Protein AF-D8F2Q0-F1 (afdb_monomer)

Mean predicted aligned error: 18.79 Å

Structure (mmCIF, N/CA/C/O backbone):
data_AF-D8F2Q0-F1
#
_entry.id   AF-D8F2Q0-F1
#
loop_
_atom_site.group_PDB
_atom_site.id
_atom_site.type_symbol
_atom_site.label_atom_id
_atom_site.label_alt_id
_atom_site.label_comp_id
_atom_site.label_asym_id
_atom_site.label_entity_id
_atom_site.label_seq_id
_atom_site.pdbx_PDB_ins_code
_atom_site.Cartn_x
_atom_site.Cartn_y
_atom_site.Cartn_z
_atom_site.occupancy
_atom_site.B_iso_or_equiv
_atom_site.auth_seq_id
_atom_site.auth_comp_id
_atom_site.auth_asym_id
_atom_site.auth_atom_id
_atom_site.pdbx_PDB_model_num
ATOM 1 N N . MET A 1 1 ? -29.901 -34.646 -7.382 1.00 37.41 1 MET A N 1
ATOM 2 C CA . MET A 1 1 ? -29.036 -35.587 -8.126 1.00 37.41 1 MET A CA 1
ATOM 3 C C . MET A 1 1 ? -28.311 -34.811 -9.215 1.00 37.41 1 MET A C 1
ATOM 5 O O . MET A 1 1 ? -28.954 -34.381 -10.158 1.00 37.41 1 MET A O 1
ATOM 9 N N . GLY A 1 2 ? -27.009 -34.573 -9.061 1.00 30.33 2 GLY A N 1
ATOM 10 C CA . GLY A 1 2 ? -26.175 -33.917 -10.073 1.00 30.33 2 GLY A CA 1
ATOM 11 C C . GLY A 1 2 ? -24.774 -34.511 -10.007 1.00 30.33 2 GLY A C 1
ATOM 12 O O . GLY A 1 2 ? -24.119 -34.416 -8.973 1.00 30.33 2 GLY A O 1
ATOM 13 N N . ARG A 1 3 ? -24.359 -35.217 -11.062 1.00 27.70 3 ARG A N 1
ATOM 14 C CA . ARG A 1 3 ? -23.046 -35.866 -11.162 1.00 27.70 3 ARG A CA 1
ATOM 15 C C . ARG A 1 3 ? -21.995 -34.826 -11.560 1.00 27.70 3 ARG A C 1
ATOM 17 O O . ARG A 1 3 ? -22.177 -34.118 -12.545 1.00 27.70 3 ARG A O 1
ATOM 24 N N . ILE A 1 4 ? -20.906 -34.755 -10.798 1.00 27.22 4 ILE A N 1
ATOM 25 C CA . ILE A 1 4 ? -19.742 -33.905 -11.076 1.00 27.22 4 ILE A CA 1
ATOM 26 C C . ILE A 1 4 ? -18.780 -34.682 -11.981 1.00 27.22 4 ILE A C 1
ATOM 28 O O . ILE A 1 4 ? -18.386 -35.802 -11.660 1.00 27.22 4 ILE A O 1
ATOM 32 N N . PHE A 1 5 ? -18.407 -34.080 -13.111 1.00 27.03 5 PHE A N 1
ATOM 33 C CA . PHE A 1 5 ? -17.354 -34.565 -14.001 1.00 27.03 5 PHE A CA 1
ATOM 34 C C . PHE A 1 5 ? -15.981 -34.156 -13.457 1.00 27.03 5 PHE A C 1
ATOM 36 O O . PHE A 1 5 ? -15.671 -32.969 -13.367 1.00 27.03 5 PHE A O 1
ATOM 43 N N . ILE A 1 6 ? -15.136 -35.137 -13.147 1.00 28.39 6 ILE A N 1
ATOM 44 C CA . ILE A 1 6 ? -13.702 -34.928 -12.925 1.00 28.39 6 ILE A CA 1
ATOM 45 C C . ILE A 1 6 ? -13.038 -34.935 -14.306 1.00 28.39 6 ILE A C 1
ATOM 47 O O . ILE A 1 6 ? -13.032 -35.960 -14.987 1.00 28.39 6 ILE A O 1
ATOM 51 N N . ARG A 1 7 ? -12.489 -33.797 -14.751 1.00 27.73 7 ARG A N 1
ATOM 52 C CA . ARG A 1 7 ? -11.609 -33.767 -15.928 1.00 27.73 7 ARG A CA 1
ATOM 53 C C . ARG A 1 7 ? -10.267 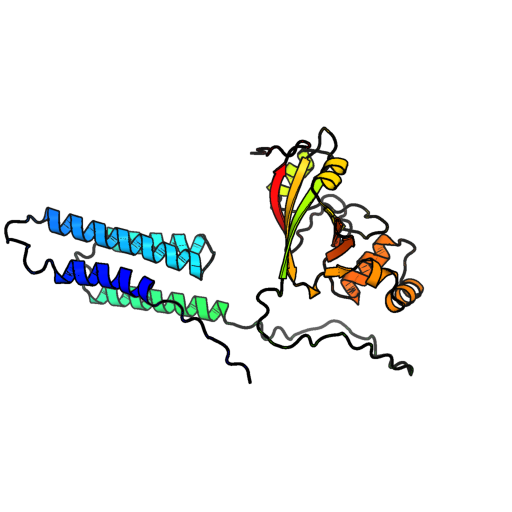-34.385 -15.545 1.00 27.73 7 ARG A C 1
ATOM 55 O O . ARG A 1 7 ? -9.522 -33.813 -14.754 1.00 27.73 7 ARG A O 1
ATOM 62 N N . ALA A 1 8 ? -9.975 -35.547 -16.118 1.00 33.00 8 ALA A N 1
ATOM 63 C CA . ALA A 1 8 ? -8.651 -36.145 -16.095 1.00 33.00 8 ALA A CA 1
ATOM 64 C C . ALA A 1 8 ? -7.639 -35.212 -16.783 1.00 33.00 8 ALA A C 1
ATOM 66 O O . ALA A 1 8 ? -7.889 -34.700 -17.876 1.00 33.00 8 ALA A O 1
ATOM 67 N N . VAL A 1 9 ? -6.491 -35.001 -16.139 1.00 33.78 9 VAL A N 1
ATOM 68 C CA . VAL A 1 9 ? -5.304 -34.420 -16.776 1.00 33.78 9 VAL A CA 1
ATOM 69 C C . VAL A 1 9 ? -4.809 -35.434 -17.813 1.00 33.78 9 VAL A C 1
ATOM 71 O O . VAL A 1 9 ? -4.661 -36.610 -17.471 1.00 33.78 9 VAL A O 1
ATOM 74 N N . PRO A 1 10 ? -4.574 -35.044 -19.075 1.00 32.47 10 PRO A N 1
ATOM 75 C CA . PRO A 1 10 ? -4.217 -36.008 -20.097 1.00 32.47 10 PRO A CA 1
ATOM 76 C C . PRO A 1 10 ? -2.781 -36.501 -19.875 1.00 32.47 10 PRO A C 1
ATOM 78 O O . PRO A 1 10 ? -1.820 -35.735 -19.942 1.00 32.47 10 PRO A O 1
ATOM 81 N N . LEU A 1 11 ? -2.642 -37.815 -19.670 1.00 37.00 11 LEU A N 1
ATOM 82 C CA . LEU A 1 11 ? -1.373 -38.558 -19.657 1.00 37.00 11 LEU A CA 1
ATOM 83 C C . LEU A 1 11 ? -0.563 -38.406 -20.967 1.00 37.00 11 LEU A C 1
ATOM 85 O O . LEU A 1 11 ? 0.583 -38.848 -21.039 1.00 37.00 11 LEU A O 1
ATOM 89 N N . SER A 1 12 ? -1.130 -37.781 -22.004 1.00 34.47 12 SER A N 1
ATOM 90 C CA . SER A 1 12 ? -0.534 -37.675 -23.338 1.00 34.47 12 SER A CA 1
ATOM 91 C C . SER A 1 12 ? 0.772 -36.877 -23.362 1.00 34.47 12 SER A C 1
ATOM 93 O O . SER A 1 12 ? 1.674 -37.226 -24.118 1.00 34.47 12 SER A O 1
ATOM 95 N N . GLY A 1 13 ? 0.941 -35.866 -22.502 1.00 35.28 13 GLY A N 1
ATOM 96 C CA . GLY A 1 13 ? 2.169 -35.058 -22.465 1.00 35.28 13 GLY A CA 1
ATOM 97 C C . GLY A 1 13 ? 3.399 -35.811 -21.940 1.00 35.28 13 GLY A C 1
ATOM 98 O O . GLY A 1 13 ? 4.496 -35.644 -22.467 1.00 35.28 13 GLY A O 1
ATOM 99 N N . MET A 1 14 ? 3.222 -36.686 -20.942 1.00 35.50 14 MET A N 1
ATOM 100 C CA . MET A 1 14 ? 4.310 -37.511 -20.390 1.00 35.50 14 MET A CA 1
ATOM 101 C C . MET A 1 14 ? 4.612 -38.736 -21.259 1.00 35.50 14 MET A C 1
ATOM 103 O O . MET A 1 14 ? 5.776 -39.108 -21.405 1.00 35.50 14 MET A O 1
ATOM 107 N N . ILE A 1 15 ? 3.590 -39.318 -21.896 1.00 41.19 15 ILE A N 1
ATOM 108 C CA . ILE A 1 15 ? 3.777 -40.410 -22.860 1.00 41.19 15 ILE A CA 1
ATOM 109 C C . ILE A 1 15 ? 4.484 -39.905 -24.121 1.00 41.19 15 ILE A C 1
ATOM 111 O O . ILE A 1 15 ? 5.271 -40.646 -24.688 1.00 41.19 15 ILE A O 1
ATOM 115 N N . THR A 1 16 ? 4.299 -38.646 -24.531 1.00 41.12 16 THR A N 1
ATOM 116 C CA . THR A 1 16 ? 4.975 -38.124 -25.731 1.00 41.12 16 THR A CA 1
ATOM 117 C C . THR A 1 16 ? 6.487 -38.001 -25.519 1.00 41.12 16 THR A C 1
ATOM 119 O O . THR A 1 16 ? 7.252 -38.421 -26.375 1.00 41.12 16 THR A O 1
ATOM 122 N N . VAL A 1 17 ? 6.956 -37.523 -24.360 1.00 37.62 17 VAL A N 1
ATOM 123 C CA . VAL A 1 17 ? 8.406 -37.390 -24.107 1.00 37.62 17 VAL A CA 1
ATOM 124 C C . VAL A 1 17 ? 9.073 -38.752 -23.861 1.00 37.62 17 VAL A C 1
ATOM 126 O O . VAL A 1 17 ? 10.146 -39.004 -24.404 1.00 37.62 17 VAL A O 1
ATOM 129 N N . CYS A 1 18 ? 8.434 -39.671 -23.127 1.00 36.06 18 CYS A N 1
ATOM 130 C CA . CYS A 1 18 ? 8.954 -41.037 -22.970 1.00 36.06 18 CYS A CA 1
ATOM 131 C C . CYS A 1 18 ? 8.811 -41.879 -24.251 1.00 36.06 18 CYS A C 1
ATOM 133 O O . CYS A 1 18 ? 9.666 -42.717 -24.529 1.00 36.06 18 CYS A O 1
ATOM 135 N N . GLY A 1 19 ? 7.774 -41.634 -25.052 1.00 38.28 19 GLY A N 1
ATOM 136 C CA . GLY A 1 19 ? 7.534 -42.263 -26.351 1.00 38.28 19 GLY A CA 1
ATOM 137 C C . GLY A 1 19 ? 8.583 -41.852 -27.375 1.00 38.28 19 GLY A C 1
ATOM 138 O O . GLY A 1 19 ? 9.213 -42.725 -27.953 1.00 38.28 19 GLY A O 1
ATOM 139 N N . PHE A 1 20 ? 8.898 -40.556 -27.488 1.00 41.66 20 PHE A N 1
ATOM 140 C CA . PHE A 1 20 ? 9.982 -40.077 -28.355 1.00 41.66 20 PHE A CA 1
ATOM 141 C C . PHE A 1 20 ? 11.352 -40.660 -27.972 1.00 41.66 20 PHE A C 1
ATOM 143 O O . PHE A 1 20 ? 12.157 -40.951 -28.851 1.00 41.66 20 PHE A O 1
ATOM 150 N N . ILE A 1 21 ? 11.621 -40.877 -26.679 1.00 42.34 21 ILE A N 1
ATOM 151 C CA . ILE A 1 21 ? 12.880 -41.487 -26.218 1.00 42.34 21 ILE A CA 1
ATOM 152 C C . ILE A 1 21 ? 12.894 -43.002 -26.483 1.00 42.34 21 ILE A C 1
ATOM 154 O O . ILE A 1 21 ? 13.914 -43.536 -26.912 1.00 42.34 21 ILE A O 1
ATOM 158 N N . THR A 1 22 ? 11.770 -43.698 -26.291 1.00 39.47 22 THR A N 1
ATOM 159 C CA . THR A 1 22 ? 11.683 -45.154 -26.510 1.00 39.47 22 THR A CA 1
ATOM 160 C C . THR A 1 22 ? 11.638 -45.503 -27.998 1.00 39.47 22 THR A C 1
ATOM 162 O O . THR A 1 22 ? 12.227 -46.496 -28.403 1.00 39.47 22 THR A O 1
ATOM 165 N N . GLU A 1 23 ? 11.021 -44.673 -28.838 1.00 42.31 23 GLU A N 1
ATOM 166 C CA . GLU A 1 23 ? 10.962 -44.846 -30.294 1.00 42.31 23 GLU A CA 1
ATOM 167 C C . GLU A 1 23 ? 12.299 -44.451 -30.953 1.00 42.31 23 GLU A C 1
ATOM 169 O O . GLU A 1 23 ? 12.775 -45.148 -31.847 1.00 42.31 23 GLU A O 1
ATOM 174 N N . ALA A 1 24 ? 13.011 -43.447 -30.420 1.00 43.31 24 ALA A N 1
ATOM 175 C CA . ALA A 1 24 ? 14.392 -43.153 -30.821 1.00 43.31 24 ALA A CA 1
ATOM 176 C C . ALA A 1 24 ? 15.387 -44.275 -30.456 1.00 43.31 24 ALA A C 1
ATOM 178 O O . ALA A 1 24 ? 16.360 -44.481 -31.185 1.00 43.31 24 ALA A O 1
ATOM 179 N N . TYR A 1 25 ? 15.145 -45.023 -29.371 1.00 42.19 25 TYR A N 1
ATOM 180 C CA . TYR A 1 25 ? 15.948 -46.194 -28.990 1.00 42.19 25 TYR A CA 1
ATOM 181 C C . TYR A 1 25 ? 15.483 -47.502 -29.658 1.00 42.19 25 TYR A C 1
ATOM 183 O O . TYR A 1 25 ? 16.311 -48.359 -29.959 1.00 42.19 25 TYR A O 1
ATOM 191 N N . GLY A 1 26 ? 14.184 -47.653 -29.928 1.00 38.56 26 GLY A N 1
ATOM 192 C CA . GLY A 1 26 ? 13.579 -48.850 -30.518 1.00 38.56 26 GLY A CA 1
ATOM 193 C C . GLY A 1 26 ? 13.681 -48.924 -32.043 1.00 38.56 26 GLY A C 1
ATOM 194 O O . GLY A 1 26 ? 13.733 -50.019 -32.591 1.00 38.56 26 GLY A O 1
ATOM 195 N N . VAL A 1 27 ? 13.780 -47.785 -32.738 1.00 41.56 27 VAL A N 1
ATOM 196 C CA . VAL A 1 27 ? 13.871 -47.738 -34.213 1.00 41.56 27 VAL A CA 1
ATOM 197 C C . VAL A 1 27 ? 15.326 -47.736 -34.719 1.00 41.56 27 VAL A C 1
ATOM 199 O O . VAL A 1 27 ? 15.571 -47.939 -35.906 1.00 41.56 27 VAL A O 1
ATOM 202 N N . ARG A 1 28 ? 16.337 -47.579 -33.847 1.00 43.31 28 ARG A N 1
ATOM 203 C CA . ARG A 1 28 ? 17.753 -47.458 -34.266 1.00 43.31 28 ARG A CA 1
ATOM 204 C C . ARG A 1 28 ? 18.711 -48.564 -33.829 1.00 43.31 28 ARG A C 1
ATOM 206 O O . ARG A 1 28 ? 19.871 -48.516 -34.226 1.00 43.31 28 ARG A O 1
ATOM 213 N N . SER A 1 29 ? 18.253 -49.618 -33.157 1.00 40.31 29 SER A N 1
ATOM 214 C CA . SER A 1 29 ? 19.062 -50.844 -33.018 1.00 40.31 29 SER A CA 1
ATOM 215 C C . SER A 1 29 ? 19.225 -51.621 -34.339 1.00 40.31 29 SER A C 1
ATOM 217 O O . SER A 1 29 ? 19.976 -52.589 -34.376 1.00 40.31 29 SER A O 1
ATOM 219 N N . SER A 1 30 ? 18.577 -51.176 -35.427 1.00 46.28 30 SER A N 1
ATOM 220 C CA . SER A 1 30 ? 18.583 -51.855 -36.736 1.00 46.28 30 SER A CA 1
ATOM 221 C C . SER A 1 30 ? 19.328 -51.107 -37.858 1.00 46.28 30 SER A C 1
ATOM 223 O O . SER A 1 30 ? 19.365 -51.606 -38.977 1.00 46.28 30 SER A O 1
ATOM 225 N N . PHE A 1 31 ? 19.911 -49.925 -37.601 1.00 45.50 31 PHE A N 1
ATOM 226 C CA . PHE A 1 31 ? 20.519 -49.089 -38.659 1.00 45.50 31 PHE A CA 1
ATOM 227 C C . PHE A 1 31 ? 21.892 -48.480 -38.337 1.00 45.50 31 PHE A C 1
ATOM 229 O O . PHE A 1 31 ? 22.392 -47.693 -39.133 1.00 45.50 31 PHE A O 1
ATOM 236 N N . ALA A 1 32 ? 22.541 -48.850 -37.231 1.00 43.97 32 ALA A N 1
ATOM 237 C CA . ALA A 1 32 ? 23.970 -48.570 -37.090 1.00 43.97 32 ALA A CA 1
ATOM 238 C C . ALA A 1 32 ? 24.743 -49.651 -37.855 1.00 43.97 32 ALA A C 1
ATOM 240 O O . ALA A 1 32 ? 24.941 -50.758 -37.348 1.00 43.97 32 ALA A O 1
ATOM 241 N N . GLN A 1 33 ? 25.139 -49.360 -39.096 1.00 50.12 33 GLN A N 1
ATOM 242 C CA . GLN A 1 33 ? 26.150 -50.185 -39.748 1.00 50.12 33 GLN A CA 1
ATOM 243 C C . GLN A 1 33 ? 27.483 -50.015 -38.999 1.00 50.12 33 GLN A C 1
ATOM 245 O O . GLN A 1 33 ? 27.780 -48.920 -38.519 1.00 50.12 33 GLN A O 1
ATOM 250 N N . PRO A 1 34 ? 28.316 -51.067 -38.901 1.00 49.25 34 PRO A N 1
ATOM 251 C CA . PRO A 1 34 ? 29.578 -51.049 -38.150 1.00 49.25 34 PRO A CA 1
ATOM 252 C C . PRO A 1 34 ? 30.639 -50.054 -38.674 1.00 49.25 34 PRO A C 1
ATOM 254 O O . PRO A 1 34 ? 31.749 -50.022 -38.149 1.00 49.25 34 PRO A O 1
ATOM 257 N N . SER A 1 35 ? 30.317 -49.239 -39.683 1.00 52.72 35 SER A N 1
ATOM 258 C CA . SER A 1 35 ? 31.158 -48.181 -40.250 1.00 52.72 35 SER A CA 1
ATOM 259 C C . SER A 1 35 ? 30.851 -46.770 -39.735 1.00 52.72 35 SER A C 1
ATOM 261 O O . SER A 1 35 ? 31.595 -45.847 -40.065 1.00 52.72 35 SER A O 1
ATOM 263 N N . ASP A 1 36 ? 29.784 -46.569 -38.954 1.00 53.28 36 ASP A N 1
ATOM 264 C CA . ASP A 1 36 ? 29.480 -45.256 -38.380 1.00 53.28 36 ASP A CA 1
ATOM 265 C C . ASP A 1 36 ? 30.504 -44.943 -37.284 1.00 53.28 36 ASP A C 1
ATOM 267 O O . ASP A 1 36 ? 30.456 -45.471 -36.171 1.00 53.28 36 ASP A O 1
ATOM 271 N N . GLY A 1 37 ? 31.496 -44.130 -37.648 1.00 63.62 37 GLY A N 1
ATOM 272 C CA . GLY A 1 37 ? 32.687 -43.881 -36.847 1.00 63.62 37 GLY A CA 1
ATOM 273 C C . GLY A 1 37 ? 32.409 -43.375 -35.421 1.00 63.62 37 GLY A C 1
ATOM 274 O O . GLY A 1 37 ? 31.318 -42.884 -35.109 1.00 63.62 37 GLY A O 1
ATOM 275 N N . PRO A 1 38 ? 33.425 -43.430 -34.537 1.00 69.00 38 PRO A N 1
ATOM 276 C CA . PRO A 1 38 ? 33.321 -43.048 -33.121 1.00 69.00 38 PRO A CA 1
ATOM 277 C C . PRO A 1 38 ? 32.780 -41.626 -32.886 1.00 69.00 38 PRO A C 1
ATOM 279 O O . PRO A 1 38 ? 32.284 -41.328 -31.797 1.00 69.00 38 PRO A O 1
ATOM 282 N N . GLU A 1 39 ? 32.828 -40.763 -33.900 1.00 66.31 39 GLU A N 1
ATOM 283 C CA . GLU A 1 39 ? 32.300 -39.400 -33.863 1.00 66.31 39 GLU A CA 1
ATOM 284 C C . GLU A 1 39 ? 30.767 -39.335 -33.810 1.00 66.31 39 GLU A C 1
ATOM 286 O O . GLU A 1 39 ? 30.224 -38.512 -33.071 1.00 66.31 39 GLU A O 1
ATOM 291 N N . LEU A 1 40 ? 30.046 -40.236 -34.494 1.00 63.19 40 LEU A N 1
ATOM 292 C CA . LEU A 1 40 ? 28.576 -40.243 -34.481 1.00 63.19 40 LEU A CA 1
ATOM 293 C C . LEU A 1 40 ? 28.043 -40.633 -33.095 1.00 63.19 40 LEU A C 1
ATOM 295 O O . LEU A 1 40 ? 27.112 -40.020 -32.571 1.00 63.19 40 LEU A O 1
ATOM 299 N N . VAL A 1 41 ? 28.683 -41.619 -32.461 1.00 68.12 41 VAL A N 1
ATOM 300 C CA . VAL A 1 41 ? 28.351 -42.062 -31.098 1.00 68.12 41 VAL A CA 1
ATOM 301 C C . VAL A 1 41 ? 28.631 -40.954 -30.080 1.00 68.12 41 VAL A C 1
ATOM 303 O O . VAL A 1 41 ? 27.872 -40.786 -29.123 1.00 68.12 41 VAL A O 1
ATOM 306 N N . LEU A 1 42 ? 29.698 -40.177 -30.278 1.00 68.56 42 LEU A N 1
ATOM 307 C CA . LEU A 1 42 ? 30.028 -39.046 -29.416 1.00 68.56 42 LEU A CA 1
ATOM 308 C C . LEU A 1 42 ? 29.015 -37.901 -29.571 1.00 68.56 42 LEU A C 1
ATOM 310 O O . LEU A 1 42 ? 28.538 -37.375 -28.564 1.00 68.56 42 LEU A O 1
ATOM 314 N N . ALA A 1 43 ? 28.625 -37.574 -30.805 1.00 65.19 43 ALA A N 1
ATOM 315 C CA . ALA A 1 43 ? 27.620 -36.554 -31.097 1.00 65.19 43 ALA A CA 1
ATOM 316 C C . ALA A 1 43 ? 26.241 -36.914 -30.515 1.00 65.19 43 ALA A C 1
ATOM 318 O O . ALA A 1 43 ? 25.580 -36.067 -29.909 1.00 65.19 43 ALA A O 1
ATOM 319 N N . LEU A 1 44 ? 25.831 -38.184 -30.612 1.00 64.00 44 LEU A N 1
ATOM 320 C CA . LEU A 1 44 ? 24.560 -38.649 -30.049 1.00 64.00 44 LEU A CA 1
ATOM 321 C C . LEU A 1 44 ? 24.552 -38.580 -28.514 1.00 64.00 44 LEU A C 1
ATOM 323 O O . LEU A 1 44 ? 23.568 -38.148 -27.914 1.00 64.00 44 LEU A O 1
ATOM 327 N N . LYS A 1 45 ? 25.668 -38.954 -27.870 1.00 69.25 45 LYS A N 1
ATOM 328 C CA . LYS A 1 45 ? 25.841 -38.818 -26.414 1.00 69.25 45 LYS A CA 1
ATOM 329 C C . LYS A 1 45 ? 25.777 -37.357 -25.979 1.00 69.25 45 LYS A C 1
ATOM 331 O O . LYS A 1 45 ? 25.144 -37.056 -24.971 1.00 69.25 45 LYS A O 1
ATOM 336 N N . PHE A 1 46 ? 26.387 -36.454 -26.742 1.00 71.25 46 PHE A N 1
ATOM 337 C CA . PHE A 1 46 ? 26.353 -35.023 -26.455 1.00 71.25 46 PHE A CA 1
ATOM 338 C C . PHE A 1 46 ? 24.928 -34.452 -26.538 1.00 71.25 46 PHE A C 1
ATOM 340 O O . PHE A 1 46 ? 24.489 -33.762 -25.619 1.00 71.25 46 PHE A O 1
ATOM 347 N N . LEU A 1 47 ? 24.168 -34.807 -27.580 1.00 66.94 47 LEU A N 1
ATOM 348 C CA . LEU A 1 47 ? 22.771 -34.385 -27.750 1.00 66.94 47 LEU A CA 1
ATOM 349 C C . LEU A 1 47 ? 21.850 -34.910 -26.640 1.00 66.94 47 LEU A C 1
ATOM 351 O O . LEU A 1 47 ? 21.036 -34.154 -26.108 1.00 66.94 47 LEU A O 1
ATOM 355 N N . LEU A 1 48 ? 22.004 -36.178 -26.246 1.00 72.00 48 LEU A N 1
ATOM 356 C CA . LEU A 1 48 ? 21.229 -36.764 -25.150 1.00 72.00 48 LEU A CA 1
ATOM 357 C C . LEU A 1 48 ? 21.516 -36.055 -23.816 1.00 72.00 48 LEU A C 1
ATOM 359 O O . LEU A 1 48 ? 20.595 -35.773 -23.049 1.00 72.00 48 LEU A O 1
ATOM 363 N N . MET A 1 49 ? 22.782 -35.719 -23.550 1.00 67.81 49 MET A N 1
ATOM 364 C CA . MET A 1 49 ? 23.164 -34.981 -22.343 1.00 67.81 49 MET A CA 1
ATOM 365 C C . MET A 1 49 ? 22.621 -33.550 -22.336 1.00 67.81 49 MET A C 1
ATOM 367 O O . MET A 1 49 ? 22.158 -33.085 -21.294 1.00 67.81 49 MET A O 1
ATOM 371 N N . LEU A 1 50 ? 22.613 -32.870 -23.485 1.00 69.12 50 LEU A N 1
ATOM 372 C CA . LEU A 1 50 ? 22.035 -31.533 -23.609 1.00 69.12 50 LEU A CA 1
ATOM 373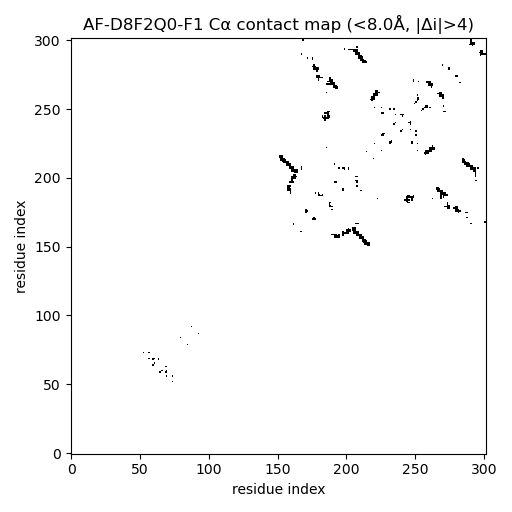 C C . LEU A 1 50 ? 20.528 -31.548 -23.302 1.00 69.12 50 LEU A C 1
ATOM 375 O O . LEU A 1 50 ? 20.040 -30.707 -22.548 1.00 69.12 50 LEU A O 1
ATOM 379 N N . ALA A 1 51 ? 19.803 -32.545 -23.816 1.00 66.31 51 ALA A N 1
ATOM 380 C CA . ALA A 1 51 ? 18.377 -32.713 -23.548 1.00 66.31 51 ALA A CA 1
ATOM 381 C C . ALA A 1 51 ? 18.087 -32.962 -22.054 1.00 66.31 51 ALA A C 1
ATOM 383 O O . ALA A 1 51 ? 17.159 -32.375 -21.493 1.00 66.31 51 ALA A O 1
ATOM 384 N N . LEU A 1 52 ? 18.911 -33.779 -21.386 1.00 68.50 52 LEU A N 1
ATOM 385 C CA . LEU A 1 52 ? 18.793 -34.029 -19.946 1.00 68.50 52 LEU A CA 1
ATOM 386 C C . LEU A 1 52 ? 19.083 -32.772 -19.114 1.00 68.50 52 LEU A C 1
ATOM 388 O O . LEU A 1 52 ? 18.340 -32.490 -18.175 1.00 68.50 52 LEU A O 1
ATOM 392 N N . ALA A 1 53 ? 20.102 -31.987 -19.473 1.00 66.75 53 ALA A N 1
ATOM 393 C CA . ALA A 1 53 ? 20.435 -30.745 -18.773 1.00 66.75 53 ALA A CA 1
ATOM 394 C C . ALA A 1 53 ? 19.279 -29.729 -18.823 1.00 66.75 53 ALA A C 1
ATOM 396 O O . ALA A 1 53 ? 18.900 -29.169 -17.792 1.00 66.75 53 ALA A O 1
ATOM 397 N N . ILE A 1 54 ? 18.656 -29.565 -19.995 1.00 70.00 54 ILE A N 1
ATOM 398 C CA . ILE A 1 54 ? 17.493 -28.682 -20.185 1.00 70.00 54 ILE A CA 1
ATOM 399 C C . ILE A 1 54 ? 16.285 -29.186 -19.373 1.00 70.00 54 ILE A C 1
ATOM 401 O O . ILE A 1 54 ? 15.573 -28.399 -18.741 1.00 70.00 54 ILE A O 1
ATOM 405 N N . GLY A 1 55 ? 16.063 -30.505 -19.340 1.00 68.00 55 GLY A N 1
ATOM 406 C CA . GLY A 1 55 ? 14.995 -31.120 -18.549 1.00 68.00 55 GLY A CA 1
ATOM 407 C C . GLY A 1 55 ? 15.160 -30.890 -17.043 1.00 68.00 55 GLY A C 1
ATOM 408 O O . GLY A 1 55 ? 14.213 -30.474 -16.370 1.00 68.00 55 GLY A O 1
ATOM 409 N N . VAL A 1 56 ? 16.372 -31.094 -16.518 1.00 65.69 56 VAL A N 1
ATOM 410 C CA . VAL A 1 56 ? 16.702 -30.881 -15.099 1.00 65.69 56 VAL A CA 1
ATOM 411 C C . VAL A 1 56 ? 16.538 -29.414 -14.707 1.00 65.69 56 VAL A C 1
ATOM 413 O O . VAL A 1 56 ? 15.991 -29.125 -13.642 1.00 65.69 56 VAL A O 1
ATOM 416 N N . GLU A 1 57 ? 16.930 -28.478 -15.570 1.00 61.38 57 GLU A N 1
ATOM 417 C CA . GLU A 1 57 ? 16.758 -27.047 -15.325 1.00 61.38 57 GLU A CA 1
ATOM 418 C C . GLU A 1 57 ? 15.277 -26.649 -15.210 1.00 61.38 57 GLU A C 1
ATOM 420 O O . GLU A 1 57 ? 14.891 -25.923 -14.288 1.00 61.38 57 GLU A O 1
ATOM 425 N N . SER A 1 58 ? 14.428 -27.163 -16.104 1.00 62.66 58 SER A N 1
ATOM 426 C CA . SER A 1 58 ? 12.982 -26.910 -16.086 1.00 62.66 58 SER A CA 1
ATOM 427 C C . SER A 1 58 ? 12.326 -27.421 -14.796 1.00 62.66 58 SER A C 1
ATOM 429 O O . SER A 1 58 ? 11.489 -26.737 -14.197 1.00 62.66 58 SER A O 1
ATOM 431 N N . ILE A 1 59 ? 12.757 -28.589 -14.312 1.00 59.91 59 ILE A N 1
ATOM 432 C CA . ILE A 1 59 ? 12.281 -29.180 -13.054 1.00 59.91 59 ILE A CA 1
ATOM 433 C C . ILE A 1 59 ? 12.795 -28.378 -11.850 1.00 59.91 59 ILE A C 1
ATOM 435 O O . ILE A 1 59 ? 12.014 -28.024 -10.967 1.00 59.91 59 ILE A O 1
ATOM 439 N N . ALA A 1 60 ? 14.079 -28.018 -11.822 1.00 54.56 60 ALA A N 1
ATOM 440 C CA . ALA A 1 60 ? 14.680 -27.278 -10.714 1.00 54.56 60 ALA A CA 1
ATOM 441 C C . ALA A 1 60 ? 14.061 -25.878 -10.541 1.00 54.56 60 ALA A C 1
ATOM 443 O O . ALA A 1 60 ? 13.785 -25.463 -9.408 1.00 54.56 60 ALA A O 1
ATOM 444 N N . ARG A 1 61 ? 13.766 -25.182 -11.652 1.00 56.59 61 ARG A N 1
ATOM 445 C CA . ARG A 1 61 ? 13.044 -23.897 -11.650 1.00 56.59 61 ARG A CA 1
ATOM 446 C C . ARG A 1 61 ? 11.624 -24.039 -11.092 1.00 56.59 61 ARG A C 1
ATOM 448 O O . ARG A 1 61 ? 11.206 -23.187 -10.315 1.00 56.59 61 ARG A O 1
ATOM 455 N N . ARG A 1 62 ? 10.909 -25.121 -11.428 1.00 58.56 62 ARG A N 1
ATOM 456 C CA . ARG A 1 62 ? 9.548 -25.387 -10.921 1.00 58.56 62 ARG A CA 1
ATOM 457 C C . ARG A 1 62 ? 9.504 -25.730 -9.433 1.00 58.56 62 ARG A C 1
ATOM 459 O O . ARG A 1 62 ? 8.527 -25.393 -8.776 1.00 58.56 62 ARG A O 1
ATOM 466 N N . VAL A 1 63 ? 10.527 -26.404 -8.911 1.00 52.88 63 VAL A N 1
ATOM 467 C CA . VAL A 1 63 ? 10.509 -26.941 -7.540 1.00 52.88 63 VAL A CA 1
ATOM 468 C C . VAL A 1 63 ? 11.030 -25.946 -6.503 1.00 52.88 63 VAL A C 1
ATOM 470 O O . VAL A 1 63 ? 10.524 -25.924 -5.386 1.00 52.88 63 VAL A O 1
ATOM 473 N N . THR A 1 64 ? 12.039 -25.133 -6.828 1.00 59.41 64 THR A N 1
ATOM 474 C CA . THR A 1 64 ? 12.784 -24.404 -5.781 1.00 59.41 64 THR A CA 1
ATOM 475 C C . THR A 1 64 ? 12.597 -22.892 -5.788 1.00 59.41 64 THR A C 1
ATOM 477 O O . THR A 1 64 ? 12.898 -22.263 -4.778 1.00 59.41 64 THR A O 1
ATOM 480 N N . ASN A 1 65 ? 12.139 -22.298 -6.899 1.00 58.69 65 ASN A N 1
ATOM 481 C CA . ASN A 1 65 ? 12.059 -20.845 -7.143 1.00 58.69 65 ASN A CA 1
ATOM 482 C C . ASN A 1 65 ? 13.324 -20.042 -6.733 1.00 58.69 65 ASN A C 1
ATOM 484 O O . ASN A 1 65 ? 13.302 -18.817 -6.644 1.00 58.69 65 ASN A O 1
ATOM 488 N N . ASN A 1 66 ? 14.444 -20.729 -6.477 1.00 62.06 66 ASN A N 1
ATOM 489 C CA . ASN A 1 66 ? 15.657 -20.179 -5.897 1.00 62.06 66 ASN A CA 1
ATOM 490 C C . ASN A 1 66 ? 16.800 -20.370 -6.889 1.00 62.06 66 ASN A C 1
ATOM 492 O O . ASN A 1 66 ? 17.366 -21.456 -7.043 1.00 62.06 66 ASN A O 1
ATOM 496 N N . ARG A 1 67 ? 17.154 -19.266 -7.546 1.00 65.06 67 ARG A N 1
ATOM 497 C CA . ARG A 1 67 ? 18.172 -19.208 -8.599 1.00 65.06 67 ARG A CA 1
ATOM 498 C C . ARG A 1 67 ? 19.531 -19.764 -8.152 1.00 65.06 67 ARG A C 1
ATOM 500 O O . ARG A 1 67 ? 20.243 -20.321 -8.979 1.00 65.06 67 ARG A O 1
ATOM 507 N N . LYS A 1 68 ? 19.876 -19.681 -6.859 1.00 61.12 68 LYS A N 1
ATOM 508 C CA . LYS A 1 68 ? 21.153 -20.193 -6.330 1.00 61.12 68 LYS A CA 1
ATOM 509 C C . LYS A 1 68 ? 21.223 -21.724 -6.354 1.00 61.12 68 LYS A C 1
ATOM 511 O O . LYS A 1 68 ? 22.257 -22.270 -6.717 1.00 61.12 68 LYS A O 1
ATOM 516 N N . VAL A 1 69 ? 20.119 -22.409 -6.046 1.00 64.81 69 VAL A N 1
ATOM 517 C CA . VAL A 1 69 ? 20.055 -23.883 -6.033 1.00 64.81 69 VAL A CA 1
ATOM 518 C C . VAL A 1 69 ? 20.154 -24.446 -7.451 1.00 64.81 69 VAL A C 1
ATOM 520 O O . VAL A 1 69 ? 20.891 -25.399 -7.687 1.00 64.81 69 VAL A O 1
ATOM 523 N N . VAL A 1 70 ? 19.476 -23.808 -8.411 1.00 65.44 70 VAL A N 1
ATOM 524 C CA . VAL A 1 70 ? 19.534 -24.181 -9.835 1.00 65.44 70 VAL A CA 1
ATOM 525 C C . VAL A 1 70 ? 20.967 -24.095 -10.373 1.00 65.44 70 VAL A C 1
ATOM 527 O O . VAL A 1 70 ? 21.431 -25.017 -11.041 1.00 65.44 70 VAL A O 1
ATOM 530 N N . ILE A 1 71 ? 21.695 -23.026 -10.031 1.00 67.38 71 ILE A N 1
ATOM 531 C CA . ILE A 1 71 ? 23.087 -22.830 -10.462 1.00 67.38 71 ILE A CA 1
ATOM 532 C C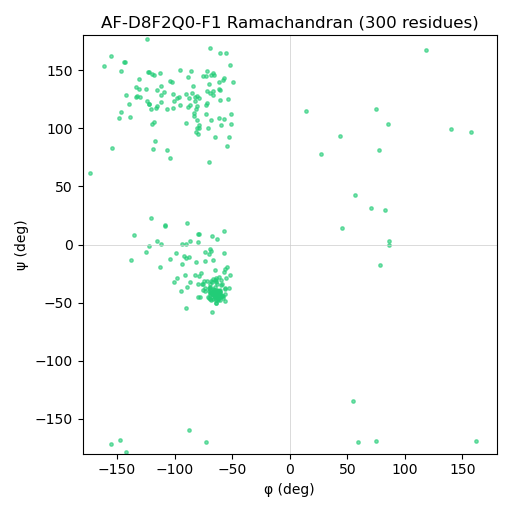 . ILE A 1 71 ? 24.012 -23.886 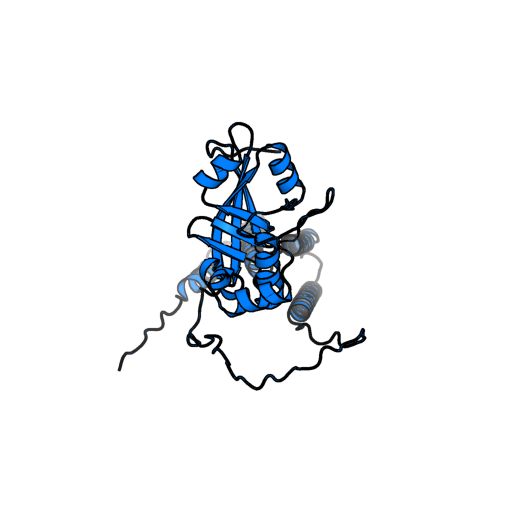-9.841 1.00 67.38 71 ILE A C 1
ATOM 534 O O . ILE A 1 71 ? 24.837 -24.455 -10.550 1.00 67.38 71 ILE A O 1
ATOM 538 N N . SER A 1 72 ? 23.859 -24.211 -8.553 1.00 65.00 72 SER A N 1
ATOM 539 C CA . SER A 1 72 ? 24.681 -25.244 -7.904 1.00 65.00 72 SER A CA 1
ATOM 540 C C . SER A 1 72 ? 24.487 -26.633 -8.520 1.00 65.00 72 SER A C 1
ATOM 542 O O . SER A 1 72 ? 25.467 -27.341 -8.733 1.00 65.00 72 SER A O 1
ATOM 544 N N . VAL A 1 73 ? 23.249 -27.012 -8.858 1.00 68.50 73 VAL A N 1
ATOM 545 C CA . VAL A 1 73 ? 22.955 -28.299 -9.517 1.00 68.50 73 VAL A CA 1
ATOM 546 C C . VAL A 1 73 ? 23.564 -28.354 -10.921 1.00 68.50 73 VAL A C 1
ATOM 548 O O . VAL A 1 73 ? 24.163 -29.366 -11.283 1.00 68.50 73 VAL A O 1
ATOM 551 N N . LEU A 1 74 ? 23.482 -27.260 -11.687 1.00 68.44 74 LEU A N 1
ATOM 552 C CA . LEU A 1 74 ? 24.099 -27.165 -13.014 1.00 68.44 74 LEU A CA 1
ATOM 553 C C . LEU A 1 74 ? 25.626 -27.276 -12.953 1.00 68.44 74 LEU A C 1
ATOM 555 O O . LEU A 1 74 ? 26.204 -28.014 -13.744 1.00 68.44 74 LEU A O 1
ATOM 559 N N . VAL A 1 75 ? 26.279 -26.602 -12.001 1.00 72.44 75 VAL A N 1
ATOM 560 C CA . VAL A 1 75 ? 27.743 -26.646 -11.843 1.00 72.44 75 VAL A CA 1
ATOM 561 C C . VAL A 1 75 ? 28.219 -28.045 -11.447 1.00 72.44 75 VAL A C 1
ATOM 563 O O . VAL A 1 75 ? 29.178 -28.542 -12.030 1.00 72.44 75 VAL A O 1
ATOM 566 N N . ILE A 1 76 ? 27.535 -28.714 -10.513 1.00 68.69 76 ILE A N 1
ATOM 567 C CA . ILE A 1 76 ? 27.875 -30.089 -10.108 1.00 68.69 76 ILE A CA 1
ATOM 568 C C . ILE A 1 76 ? 27.679 -31.061 -11.279 1.00 68.69 76 ILE A C 1
ATOM 570 O O . ILE A 1 76 ? 28.535 -31.912 -11.517 1.00 68.69 76 ILE A O 1
ATOM 574 N N . GLY A 1 77 ? 26.592 -30.906 -12.043 1.00 70.50 77 GLY A N 1
ATOM 575 C CA . GLY A 1 77 ? 26.347 -31.691 -13.253 1.00 70.50 77 GLY A CA 1
ATOM 576 C C . GLY A 1 77 ? 27.434 -31.487 -14.309 1.00 70.50 77 GLY A C 1
ATOM 577 O O . GLY A 1 77 ? 27.956 -32.462 -14.844 1.00 70.50 77 GLY A O 1
ATOM 578 N N . LEU A 1 78 ? 27.839 -30.238 -14.561 1.00 71.12 78 LEU A N 1
ATOM 579 C CA . LEU A 1 78 ? 28.899 -29.923 -15.520 1.00 71.12 78 LEU A CA 1
ATOM 580 C C . LEU A 1 78 ? 30.255 -30.488 -15.079 1.00 71.12 78 LEU A C 1
ATOM 582 O O . LEU A 1 78 ? 30.969 -31.045 -15.906 1.00 71.12 78 LEU A O 1
ATOM 586 N N . LEU A 1 79 ? 30.588 -30.384 -13.787 1.00 65.38 79 LEU A N 1
ATOM 587 C CA . LEU A 1 79 ? 31.826 -30.927 -13.220 1.00 65.38 79 LEU A CA 1
ATOM 588 C C . LEU A 1 79 ? 31.872 -32.457 -13.307 1.00 65.38 79 LEU A C 1
ATOM 590 O O . LEU A 1 79 ? 32.908 -33.010 -13.661 1.00 65.38 79 LEU A O 1
ATOM 594 N N . ALA A 1 80 ? 30.757 -33.149 -13.059 1.00 65.19 80 ALA A N 1
ATOM 595 C CA . ALA A 1 80 ? 30.670 -34.602 -13.227 1.00 65.19 80 ALA A CA 1
ATOM 596 C C . ALA A 1 80 ? 30.859 -35.043 -14.693 1.00 65.19 80 ALA A C 1
ATOM 598 O O . ALA A 1 80 ? 31.387 -36.124 -14.954 1.00 65.19 80 ALA A O 1
ATOM 599 N N . ILE A 1 81 ? 30.459 -34.197 -15.649 1.00 66.88 81 ILE A N 1
ATOM 600 C CA . ILE A 1 81 ? 30.633 -34.440 -17.085 1.00 66.88 81 ILE A CA 1
ATOM 601 C C . ILE A 1 81 ? 32.081 -34.161 -17.517 1.00 66.88 81 ILE A C 1
ATOM 603 O O . ILE A 1 81 ? 32.665 -34.972 -18.237 1.00 66.88 81 ILE A O 1
ATOM 607 N N . THR A 1 82 ? 32.683 -33.052 -17.072 1.00 63.00 82 THR A N 1
ATOM 608 C CA . THR A 1 82 ? 34.043 -32.652 -17.476 1.00 63.00 82 THR A CA 1
ATOM 609 C C . THR A 1 82 ? 35.139 -33.492 -16.825 1.00 63.00 82 THR A C 1
ATOM 611 O O . THR A 1 82 ? 36.150 -33.746 -17.475 1.00 63.00 82 THR A O 1
ATOM 614 N N . PHE A 1 83 ? 34.940 -33.996 -15.602 1.00 59.94 83 PHE A N 1
ATOM 615 C CA . PHE A 1 83 ? 35.915 -34.867 -14.926 1.00 59.94 83 PHE A CA 1
ATOM 616 C C . PHE A 1 83 ? 35.896 -36.336 -15.378 1.00 59.94 83 PHE A C 1
ATOM 618 O O . PHE A 1 83 ? 36.700 -37.139 -14.909 1.00 59.94 83 PHE A O 1
ATOM 625 N N . GLY A 1 84 ? 35.056 -36.681 -16.355 1.00 52.22 84 GLY A N 1
ATOM 626 C CA . GLY A 1 84 ? 35.257 -37.867 -17.176 1.00 52.22 84 GLY A CA 1
ATOM 627 C C . GLY A 1 84 ? 34.707 -39.167 -16.590 1.00 52.22 84 GLY A C 1
ATOM 628 O O . GLY A 1 84 ? 35.376 -39.886 -15.853 1.00 52.22 84 GLY A O 1
ATOM 629 N N . LEU A 1 85 ? 33.564 -39.589 -17.137 1.00 53.88 85 LEU A N 1
ATOM 630 C CA . LEU A 1 85 ? 33.025 -40.963 -17.124 1.00 53.88 85 LEU A CA 1
ATOM 631 C C . LEU A 1 85 ? 33.970 -42.037 -17.723 1.00 53.88 85 LEU A C 1
ATOM 633 O O . LEU A 1 85 ? 33.542 -43.157 -17.991 1.00 53.88 85 LEU A O 1
ATOM 637 N N . ARG A 1 86 ? 35.248 -41.722 -17.974 1.00 55.03 86 ARG A N 1
ATOM 638 C CA . ARG A 1 86 ? 36.223 -42.644 -18.571 1.00 55.03 86 ARG A CA 1
ATOM 639 C C . ARG A 1 86 ? 37.063 -43.422 -17.557 1.00 55.03 86 ARG A C 1
ATOM 641 O O . ARG A 1 86 ? 37.642 -44.424 -17.957 1.00 55.03 86 ARG A O 1
ATOM 648 N N . GLN A 1 87 ? 37.124 -43.014 -16.286 1.00 53.81 87 GLN A N 1
ATOM 649 C CA . GLN A 1 87 ? 37.893 -43.751 -15.262 1.00 53.81 87 GLN A CA 1
ATOM 650 C C . GLN A 1 87 ? 37.213 -43.894 -13.898 1.00 53.81 87 GLN A C 1
ATOM 652 O O . GLN A 1 87 ? 37.629 -44.720 -13.089 1.00 53.81 87 GLN A O 1
ATOM 657 N N . VAL A 1 88 ? 36.139 -43.154 -13.635 1.00 56.34 88 VAL A N 1
ATOM 658 C CA . VAL A 1 88 ? 35.328 -43.371 -12.436 1.00 56.34 88 VAL A CA 1
ATOM 659 C C . VAL A 1 88 ? 34.418 -44.568 -12.681 1.00 56.34 88 VAL A C 1
ATOM 661 O O . VAL A 1 88 ? 33.438 -44.479 -13.418 1.00 56.34 88 VAL A O 1
ATOM 664 N N . GLY A 1 89 ? 34.784 -45.713 -12.099 1.00 62.69 89 GLY A N 1
ATOM 665 C CA . GLY A 1 89 ? 33.989 -46.935 -12.172 1.00 62.69 89 GLY A CA 1
ATOM 666 C C . GLY A 1 89 ? 32.531 -46.688 -11.753 1.00 62.69 89 GLY A C 1
ATOM 667 O O . GLY A 1 89 ? 32.264 -45.769 -10.970 1.00 62.69 89 GLY A O 1
ATOM 668 N N . PRO A 1 90 ? 31.577 -47.509 -12.231 1.00 62.56 90 PRO A N 1
ATOM 669 C CA . PRO A 1 90 ? 30.137 -47.313 -12.018 1.00 62.56 90 PRO A CA 1
ATOM 670 C C . PRO A 1 90 ? 29.760 -47.125 -10.540 1.00 62.56 90 PRO A C 1
ATOM 672 O O . PRO A 1 90 ? 28.803 -46.422 -10.224 1.00 62.56 90 PRO A O 1
ATOM 675 N N . LEU A 1 91 ? 30.566 -47.674 -9.629 1.00 64.62 91 LEU A N 1
ATOM 676 C CA . LEU A 1 91 ? 30.418 -47.526 -8.185 1.00 64.62 91 LEU A CA 1
ATOM 677 C C . LEU A 1 91 ? 30.501 -46.064 -7.701 1.00 64.62 91 LEU A C 1
ATOM 679 O O . LEU A 1 91 ? 29.742 -45.660 -6.824 1.00 64.62 91 LEU A O 1
ATOM 683 N N . ILE A 1 92 ? 31.390 -45.252 -8.282 1.00 70.81 92 ILE A N 1
ATOM 684 C CA . ILE A 1 92 ? 31.597 -43.857 -7.861 1.00 70.81 92 ILE A CA 1
ATOM 685 C C . ILE A 1 92 ? 30.428 -42.980 -8.321 1.00 70.81 92 ILE A C 1
ATOM 687 O O . ILE A 1 92 ? 29.963 -42.127 -7.568 1.00 70.81 92 ILE A O 1
ATOM 691 N N . VAL A 1 93 ? 29.887 -43.246 -9.513 1.00 69.75 93 VAL A N 1
ATOM 692 C CA . VAL A 1 93 ? 28.684 -42.567 -10.019 1.00 69.75 93 VAL A CA 1
ATOM 693 C C . VAL A 1 93 ? 27.477 -42.879 -9.132 1.00 69.75 93 VAL A C 1
ATOM 695 O O . VAL A 1 93 ? 26.740 -41.969 -8.757 1.00 69.75 93 VAL A O 1
ATOM 698 N N . VAL A 1 94 ? 27.309 -44.143 -8.728 1.00 71.19 94 VAL A N 1
ATOM 699 C CA . VAL A 1 94 ? 26.247 -44.549 -7.794 1.00 71.19 94 VAL A CA 1
ATOM 700 C C . VAL A 1 94 ? 26.412 -43.850 -6.440 1.00 71.19 94 VAL A C 1
ATOM 702 O O . VAL A 1 94 ? 25.443 -43.282 -5.940 1.00 71.19 94 VAL A O 1
ATOM 705 N N . CYS A 1 95 ? 27.627 -43.794 -5.882 1.00 68.94 95 CYS A N 1
ATOM 706 C CA . CYS A 1 95 ? 27.895 -43.064 -4.638 1.00 68.94 95 CYS A CA 1
ATOM 707 C C . CYS A 1 95 ? 27.537 -41.573 -4.734 1.00 68.94 95 CYS A C 1
ATOM 709 O O . CYS A 1 95 ? 26.894 -41.039 -3.830 1.00 68.94 95 CYS A O 1
ATOM 711 N N . LEU A 1 96 ? 27.898 -40.899 -5.830 1.00 76.31 96 LEU A N 1
ATOM 712 C CA . LEU A 1 96 ? 27.570 -39.485 -6.033 1.00 76.31 96 LEU A CA 1
ATOM 713 C C . LEU A 1 96 ? 26.059 -39.252 -6.164 1.00 76.31 96 LEU A C 1
ATOM 715 O O . LEU A 1 96 ? 25.542 -38.290 -5.595 1.00 76.31 96 LEU A O 1
ATOM 719 N N . MET A 1 97 ? 25.334 -40.146 -6.845 1.00 77.12 97 MET A N 1
ATOM 720 C CA . MET A 1 97 ? 23.872 -40.062 -6.932 1.00 77.12 97 MET A CA 1
ATOM 721 C C . MET A 1 97 ? 23.198 -40.259 -5.570 1.00 77.12 97 MET A C 1
ATOM 723 O O . MET A 1 97 ? 22.272 -39.519 -5.238 1.00 77.12 97 MET A O 1
ATOM 727 N N . VAL A 1 98 ? 23.677 -41.204 -4.755 1.00 77.44 98 VAL A N 1
ATOM 728 C CA . VAL A 1 98 ? 23.159 -41.426 -3.395 1.00 77.44 98 VAL A CA 1
ATOM 729 C C . VAL A 1 98 ? 23.410 -40.201 -2.510 1.00 77.44 98 VAL A C 1
ATOM 731 O O . VAL A 1 98 ? 22.495 -39.750 -1.823 1.00 77.44 98 VAL A O 1
ATOM 734 N N . LEU A 1 99 ? 24.604 -39.602 -2.568 1.00 76.81 99 LEU A N 1
ATOM 735 C CA . LEU A 1 99 ? 24.922 -38.383 -1.815 1.00 76.81 99 LEU A CA 1
ATOM 736 C C . LEU A 1 99 ? 24.057 -37.189 -2.243 1.00 76.81 99 LEU A C 1
ATOM 738 O O . LEU A 1 99 ? 23.560 -36.453 -1.387 1.00 76.81 99 LEU A O 1
ATOM 742 N N . ALA A 1 100 ? 23.822 -37.020 -3.547 1.00 79.44 100 ALA A N 1
ATOM 743 C CA . ALA A 1 100 ? 22.926 -35.987 -4.061 1.00 79.44 100 ALA A CA 1
ATOM 744 C C . ALA A 1 100 ? 21.483 -36.189 -3.568 1.00 79.44 100 ALA A C 1
ATOM 746 O O . ALA A 1 100 ? 20.833 -35.231 -3.147 1.00 79.44 100 ALA A O 1
ATOM 747 N N . LEU A 1 101 ? 20.999 -37.435 -3.548 1.00 81.00 101 LEU A N 1
ATOM 748 C CA . LEU A 1 101 ? 19.671 -37.770 -3.037 1.00 81.00 101 LEU A CA 1
ATOM 749 C C . LEU A 1 101 ? 19.546 -37.463 -1.535 1.00 81.00 101 LEU A C 1
ATOM 751 O O . LEU A 1 101 ? 18.566 -36.845 -1.121 1.00 81.00 101 LEU A O 1
ATOM 755 N N . ILE A 1 102 ? 20.554 -37.820 -0.730 1.00 81.50 102 ILE A N 1
ATOM 756 C CA . ILE A 1 102 ? 20.603 -37.506 0.709 1.00 81.50 102 ILE A CA 1
ATOM 757 C C . ILE A 1 102 ? 20.559 -35.988 0.933 1.00 81.50 102 ILE A C 1
ATOM 759 O O . ILE A 1 102 ? 19.793 -35.514 1.774 1.00 81.50 102 ILE A O 1
ATOM 763 N N . ALA A 1 103 ? 21.324 -35.212 0.160 1.00 77.69 103 ALA A N 1
ATOM 764 C CA . ALA A 1 103 ? 21.327 -33.753 0.257 1.00 77.69 103 ALA A CA 1
ATOM 765 C C . ALA A 1 103 ? 19.951 -33.147 -0.077 1.00 77.69 103 ALA A C 1
ATOM 767 O O . ALA A 1 103 ? 19.471 -32.272 0.646 1.00 77.69 103 ALA A O 1
ATOM 768 N N . ILE A 1 104 ? 19.280 -33.647 -1.121 1.00 77.88 104 ILE A N 1
ATOM 769 C CA . ILE A 1 104 ? 17.924 -33.220 -1.495 1.00 77.88 104 ILE A CA 1
ATOM 770 C C . ILE A 1 104 ? 16.927 -33.541 -0.373 1.00 77.88 104 ILE A C 1
ATOM 772 O O . ILE A 1 104 ? 16.158 -32.667 0.030 1.00 77.88 104 ILE A O 1
ATOM 776 N N . VAL A 1 105 ? 16.963 -34.757 0.180 1.00 77.00 105 VAL A N 1
ATOM 777 C CA . VAL A 1 105 ? 16.086 -35.165 1.292 1.00 77.00 105 VAL A CA 1
ATOM 778 C C . VAL A 1 105 ? 16.334 -34.309 2.537 1.00 77.00 105 VAL A C 1
ATOM 780 O O . VAL A 1 105 ? 15.373 -33.891 3.185 1.00 77.00 105 VAL A O 1
ATOM 783 N N . ALA A 1 106 ? 17.587 -33.976 2.855 1.00 74.19 106 ALA A N 1
ATOM 784 C CA . ALA A 1 106 ? 17.928 -33.106 3.980 1.00 74.19 106 ALA A CA 1
ATOM 785 C C . ALA A 1 106 ? 17.389 -31.675 3.800 1.00 74.19 106 ALA A C 1
ATOM 787 O O . ALA A 1 106 ? 16.849 -31.097 4.745 1.00 74.19 106 ALA A O 1
ATOM 788 N N . VAL A 1 107 ? 17.473 -31.115 2.588 1.00 73.69 107 VAL A N 1
ATOM 789 C CA . VAL A 1 107 ? 16.898 -29.797 2.267 1.00 73.69 107 VAL A CA 1
ATOM 790 C C . VAL A 1 107 ? 15.374 -29.827 2.376 1.00 73.69 107 VAL A C 1
ATOM 792 O O . VAL A 1 107 ? 14.797 -28.961 3.029 1.00 73.69 107 VAL A O 1
ATOM 795 N N . ILE A 1 108 ? 14.716 -30.847 1.817 1.00 71.00 108 ILE A N 1
ATOM 796 C CA . ILE A 1 108 ? 13.257 -31.009 1.915 1.00 71.00 108 ILE A CA 1
ATOM 797 C C . ILE A 1 108 ? 12.822 -31.171 3.374 1.00 71.00 108 ILE A C 1
ATOM 799 O O . ILE A 1 108 ? 11.819 -30.588 3.775 1.00 71.00 108 ILE A O 1
ATOM 803 N N . SER A 1 109 ? 13.581 -31.911 4.184 1.00 71.19 109 SER A N 1
ATOM 804 C CA . SER A 1 109 ? 13.286 -32.100 5.609 1.00 71.19 109 SER A CA 1
ATOM 805 C C . SER A 1 109 ? 13.402 -30.790 6.388 1.00 71.19 109 SER A C 1
ATOM 807 O O . SER A 1 109 ? 12.533 -30.497 7.199 1.00 71.19 109 SER A O 1
ATOM 809 N N . ARG A 1 110 ? 14.400 -29.948 6.081 1.00 68.25 110 ARG A N 1
ATOM 810 C CA . ARG A 1 110 ? 14.527 -28.598 6.663 1.00 68.25 110 ARG A CA 1
ATOM 811 C C . ARG A 1 110 ? 13.419 -27.643 6.223 1.00 68.25 110 ARG A C 1
ATOM 813 O O . ARG A 1 110 ? 13.031 -26.783 7.002 1.00 68.25 110 ARG A O 1
ATOM 820 N N . LEU A 1 111 ? 12.912 -27.792 4.999 1.00 60.84 111 LEU A N 1
ATOM 821 C CA . LEU A 1 111 ? 11.772 -27.017 4.496 1.00 60.84 111 LEU A CA 1
ATOM 822 C C . LEU A 1 111 ? 10.429 -27.517 5.051 1.00 60.84 111 LEU A C 1
ATOM 824 O O . LEU A 1 111 ? 9.469 -26.754 5.094 1.00 60.84 111 LEU A O 1
ATOM 828 N N . LYS A 1 112 ? 10.355 -28.789 5.467 1.00 50.97 112 LYS A N 1
ATOM 829 C CA . LYS A 1 112 ? 9.169 -29.404 6.074 1.00 50.97 112 LYS A CA 1
ATOM 830 C C . LYS A 1 112 ? 9.108 -29.293 7.589 1.00 50.97 112 LYS A C 1
ATOM 832 O O . LYS A 1 112 ? 8.045 -29.596 8.120 1.00 50.97 112 LYS A O 1
ATOM 837 N N . SER A 1 113 ? 10.176 -28.879 8.272 1.00 37.19 113 SER A N 1
ATOM 838 C CA . SER A 1 113 ? 10.120 -28.583 9.703 1.00 37.19 113 SER A CA 1
ATOM 839 C C . SER A 1 113 ? 9.054 -27.511 9.942 1.00 37.19 113 SER A C 1
ATOM 841 O O . SER A 1 113 ? 9.273 -26.353 9.575 1.00 37.19 113 SER A O 1
ATOM 843 N N . PRO A 1 114 ? 7.896 -27.847 10.540 1.00 44.12 114 PRO A N 1
ATOM 844 C CA . PRO A 1 114 ? 6.985 -26.829 11.016 1.00 44.12 114 PRO A CA 1
ATOM 845 C C . PRO A 1 114 ? 7.753 -26.035 12.069 1.00 44.12 114 PRO A C 1
ATOM 847 O O . PRO A 1 114 ? 8.492 -26.615 12.867 1.00 44.12 114 PRO A O 1
ATOM 850 N N . LEU A 1 115 ? 7.576 -24.719 12.074 1.00 45.03 115 LEU A N 1
ATOM 851 C CA . LEU A 1 115 ? 7.869 -23.871 13.222 1.00 45.03 115 LEU A CA 1
ATOM 852 C C . LEU A 1 115 ? 7.111 -24.425 14.442 1.00 45.03 115 LEU A C 1
ATOM 854 O O . LEU A 1 115 ? 5.990 -24.020 14.733 1.00 45.03 115 LEU A O 1
ATOM 858 N N . GLN A 1 116 ? 7.702 -25.398 15.126 1.00 40.00 116 GLN A N 1
ATOM 859 C CA . GLN A 1 116 ? 7.284 -25.871 16.431 1.00 40.00 116 GLN A CA 1
ATOM 860 C C . GLN A 1 116 ? 8.407 -25.570 17.417 1.00 40.00 116 GLN A C 1
ATOM 862 O O . GLN A 1 116 ? 9.510 -26.099 17.326 1.00 40.00 116 GLN A O 1
ATOM 867 N N . ASN A 1 117 ? 8.038 -24.729 18.381 1.00 37.16 117 ASN A N 1
ATOM 868 C CA . ASN 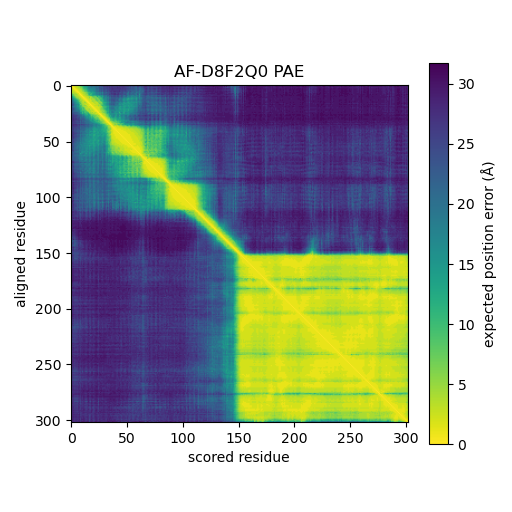A 1 117 ? 8.668 -24.522 19.678 1.00 37.16 117 ASN A CA 1
ATOM 869 C C . ASN A 1 117 ? 9.951 -23.686 19.712 1.00 37.16 117 ASN A C 1
ATOM 871 O O . ASN A 1 117 ? 11.052 -24.173 19.940 1.00 37.16 117 ASN A O 1
ATOM 875 N N . SER A 1 118 ? 9.744 -22.369 19.700 1.00 35.41 118 SER A N 1
ATOM 876 C CA . SER A 1 118 ? 10.430 -21.485 20.648 1.00 35.41 118 SER A CA 1
AT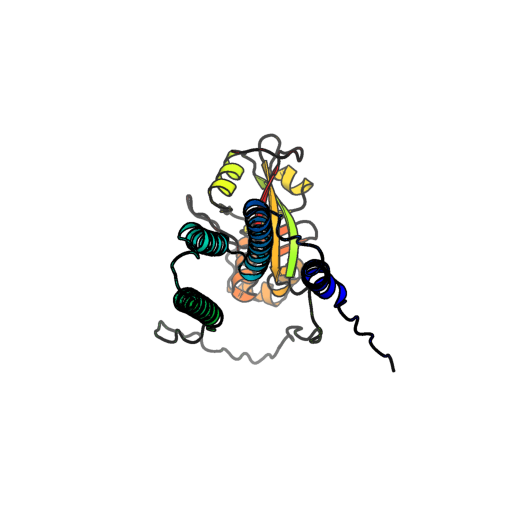OM 877 C C . SER A 1 118 ? 9.429 -21.077 21.734 1.00 35.41 118 SER A C 1
ATOM 879 O O . SER A 1 118 ? 8.888 -19.976 21.732 1.00 35.41 118 SER A O 1
ATOM 881 N N . GLN A 1 119 ? 9.126 -22.013 22.636 1.00 37.69 119 GLN A N 1
ATOM 882 C CA . GLN A 1 119 ? 8.663 -21.670 23.978 1.00 37.69 119 GLN A CA 1
ATOM 883 C C . GLN A 1 119 ? 9.903 -21.360 24.817 1.00 37.69 119 GLN A C 1
ATOM 885 O O . GLN A 1 119 ? 10.781 -22.211 24.937 1.00 37.69 119 GLN A O 1
ATOM 890 N N . GLY A 1 120 ? 9.962 -20.167 25.409 1.00 33.22 120 GLY A N 1
ATOM 891 C CA . GLY A 1 120 ? 10.942 -19.874 26.449 1.00 33.22 120 GLY A CA 1
ATOM 892 C C . GLY A 1 120 ? 11.250 -18.395 26.645 1.00 33.22 120 GLY A C 1
ATOM 893 O O . GLY A 1 120 ? 12.155 -17.883 26.005 1.00 33.22 120 GLY A O 1
ATOM 894 N N . GLN A 1 121 ? 10.564 -17.807 27.633 1.00 32.03 121 GLN A N 1
ATOM 895 C CA . GLN A 1 121 ? 10.966 -16.635 28.433 1.00 32.03 121 GLN A CA 1
ATOM 896 C C . GLN A 1 121 ? 10.880 -15.271 27.718 1.00 32.03 121 GLN A C 1
ATOM 898 O O . GLN A 1 121 ? 11.568 -15.010 26.749 1.00 32.03 121 GLN A O 1
ATOM 903 N N . GLY A 1 122 ? 10.066 -14.300 28.121 1.00 32.81 122 GLY A N 1
ATOM 904 C CA . GLY A 1 122 ? 9.334 -14.096 29.362 1.00 32.81 122 GLY A CA 1
ATOM 905 C C . GLY A 1 122 ? 9.428 -12.612 29.697 1.00 32.81 122 GLY A C 1
ATOM 906 O O . GLY A 1 122 ? 10.444 -12.193 30.223 1.00 32.81 122 GLY A O 1
ATOM 907 N N . TYR A 1 123 ? 8.391 -11.832 29.388 1.00 31.27 123 TYR A N 1
ATOM 908 C CA . TYR A 1 123 ? 8.113 -10.562 30.063 1.00 31.27 123 TYR A CA 1
ATOM 909 C C . TYR A 1 123 ? 6.598 -10.329 30.102 1.00 31.27 123 TYR A C 1
ATOM 911 O O . TYR A 1 123 ? 5.956 -10.109 29.081 1.00 31.27 123 TYR A O 1
ATOM 919 N N . GLY A 1 124 ? 6.061 -10.458 31.318 1.00 30.27 124 GLY A N 1
ATOM 920 C CA . GLY A 1 124 ? 4.924 -9.723 31.875 1.00 30.27 124 GLY A CA 1
ATOM 921 C C . GLY A 1 124 ? 3.682 -9.496 31.014 1.00 30.27 124 GLY A C 1
ATOM 922 O O . GLY A 1 124 ? 3.532 -8.454 30.389 1.00 30.27 124 GLY A O 1
ATOM 923 N N . GLN A 1 125 ? 2.716 -10.403 31.143 1.00 35.50 125 GLN A N 1
ATOM 924 C CA . GLN A 1 125 ? 1.307 -10.017 31.307 1.00 35.50 125 GLN A CA 1
ATOM 925 C C . GLN A 1 125 ? 1.140 -9.438 32.736 1.00 35.50 125 GLN A C 1
ATOM 927 O O . GLN A 1 125 ? 1.882 -9.869 33.625 1.00 35.50 125 GLN A O 1
ATOM 932 N N . PRO A 1 126 ? 0.223 -8.478 32.983 1.00 44.00 126 PRO A N 1
ATOM 933 C CA . PRO A 1 126 ? -1.202 -8.776 32.870 1.00 44.00 126 PRO A CA 1
ATOM 934 C C . PRO A 1 126 ? -2.053 -7.642 32.288 1.00 44.00 126 PRO A C 1
ATOM 936 O O . PRO A 1 126 ? -2.122 -6.551 32.846 1.00 44.00 126 PRO A O 1
ATOM 939 N N . PHE A 1 127 ? -2.856 -7.957 31.273 1.00 37.94 127 PHE A N 1
ATOM 940 C CA . PHE A 1 127 ? -4.230 -7.461 31.268 1.00 37.94 127 PHE A CA 1
ATOM 941 C C . PHE A 1 127 ? -5.187 -8.643 31.297 1.00 37.94 127 PHE A C 1
ATOM 943 O O . PHE A 1 127 ? -5.362 -9.382 30.331 1.00 37.94 127 PHE A O 1
ATOM 950 N N . ASN A 1 128 ? -5.757 -8.809 32.488 1.00 31.84 128 ASN A N 1
ATOM 951 C CA . ASN A 1 128 ? -6.846 -9.709 32.797 1.00 31.84 128 ASN A CA 1
ATOM 952 C C . ASN A 1 128 ? -7.992 -9.547 31.798 1.00 31.84 128 ASN A C 1
ATOM 954 O O . ASN A 1 128 ? -8.395 -8.436 31.452 1.00 31.84 128 ASN A O 1
ATOM 958 N N . ASN A 1 129 ? -8.557 -10.692 31.427 1.00 36.91 129 ASN A N 1
ATOM 959 C CA . ASN A 1 129 ? -9.868 -10.808 30.815 1.00 36.91 129 ASN A CA 1
ATOM 960 C C . ASN A 1 129 ? -10.902 -10.042 31.652 1.00 36.91 129 ASN A C 1
ATOM 962 O O . ASN A 1 129 ? -11.352 -10.523 32.691 1.00 36.91 129 ASN A O 1
ATOM 966 N N . VAL A 1 130 ? -11.310 -8.867 31.177 1.00 30.69 130 VAL A N 1
ATOM 967 C CA . VAL A 1 130 ? -12.568 -8.258 31.601 1.00 30.69 130 VAL A CA 1
ATOM 968 C C . VAL A 1 130 ? -13.673 -8.971 30.832 1.00 30.69 130 VAL A C 1
ATOM 970 O O . VAL A 1 130 ? -13.923 -8.699 29.659 1.00 30.69 130 VAL A O 1
ATOM 973 N N . ILE A 1 131 ? -14.319 -9.916 31.508 1.00 39.06 131 ILE A N 1
ATOM 974 C CA . ILE A 1 131 ? -15.650 -10.395 31.148 1.00 39.06 131 ILE A CA 1
ATOM 975 C C . ILE A 1 131 ? -16.602 -9.226 31.426 1.00 39.06 131 ILE A C 1
ATOM 977 O O . ILE A 1 131 ? -16.843 -8.887 32.584 1.00 39.06 131 ILE A O 1
ATOM 981 N N . THR A 1 132 ? -17.115 -8.571 30.383 1.00 42.53 132 THR A N 1
ATOM 982 C CA . THR A 1 132 ? -18.246 -7.644 30.522 1.00 42.53 132 THR A CA 1
ATOM 983 C C . THR A 1 132 ? -19.573 -8.417 30.450 1.00 42.53 132 THR A C 1
ATOM 985 O O . THR A 1 132 ? -19.649 -9.430 29.752 1.00 42.53 132 THR A O 1
ATOM 988 N N . PRO A 1 133 ? -20.650 -7.962 31.124 1.00 34.16 133 PRO A N 1
ATOM 989 C CA . PRO A 1 133 ? -21.922 -8.690 31.203 1.00 34.16 133 PRO A CA 1
ATOM 990 C C . PRO A 1 133 ? -22.817 -8.543 29.961 1.00 34.16 133 PRO A C 1
ATOM 992 O O . PRO A 1 133 ? -23.968 -8.966 29.984 1.00 34.16 133 PRO A O 1
ATOM 995 N N . PHE A 1 134 ? -22.328 -7.951 28.869 1.00 38.97 134 PHE A N 1
ATOM 996 C CA . PHE A 1 134 ? -23.113 -7.759 27.651 1.00 38.97 134 PHE A CA 1
ATOM 997 C C . PHE A 1 134 ? -22.480 -8.534 26.504 1.00 38.97 134 PHE A C 1
ATOM 999 O O . PHE A 1 134 ? -21.624 -8.042 25.770 1.00 38.97 134 PHE A O 1
ATOM 1006 N N . GLY A 1 135 ? -22.918 -9.786 26.382 1.00 41.94 135 GLY A N 1
ATOM 1007 C CA . GLY A 1 135 ? -22.610 -10.651 25.259 1.00 41.94 135 GLY A CA 1
ATOM 1008 C C . GLY A 1 135 ? -23.109 -10.045 23.953 1.00 41.94 135 GLY A C 1
ATOM 1009 O O . GLY A 1 135 ? -24.281 -10.150 23.611 1.00 41.94 135 GLY A O 1
ATOM 1010 N N . VAL A 1 136 ? -22.183 -9.476 23.190 1.00 30.86 136 VAL A N 1
ATOM 1011 C CA . VAL A 1 136 ? -22.271 -9.446 21.733 1.00 30.86 136 VAL A CA 1
ATOM 1012 C C . VAL A 1 136 ? -21.048 -10.192 21.222 1.00 30.86 136 VAL A C 1
ATOM 1014 O O . VAL A 1 136 ? -20.026 -9.612 20.866 1.00 30.86 136 VAL A O 1
ATOM 1017 N N . GLN A 1 137 ? -21.155 -11.520 21.199 1.00 33.09 137 GLN A N 1
ATOM 1018 C CA . GLN A 1 137 ? -20.426 -12.291 20.205 1.00 33.09 137 GLN A CA 1
ATOM 1019 C C . GLN A 1 137 ? -21.019 -11.889 18.854 1.00 33.09 137 GLN A C 1
ATOM 1021 O O . GLN A 1 137 ? -22.023 -12.444 18.415 1.00 33.09 137 GLN A O 1
ATOM 1026 N N . THR A 1 138 ? -20.444 -10.888 18.189 1.00 36.97 138 THR A N 1
ATOM 1027 C CA . THR A 1 138 ? -20.636 -10.800 16.743 1.00 36.97 138 THR A CA 1
ATOM 1028 C C . THR A 1 138 ? -20.058 -12.084 16.164 1.00 36.97 138 THR A C 1
ATOM 1030 O O . THR A 1 138 ? -18.880 -12.359 16.420 1.00 36.97 138 THR A O 1
ATOM 1033 N N . PRO A 1 139 ? -20.817 -12.878 15.394 1.00 34.69 139 PRO A N 1
ATOM 1034 C CA . PRO A 1 139 ? -20.201 -13.933 14.624 1.00 34.69 139 PRO A CA 1
ATOM 1035 C C . PRO A 1 139 ? -19.235 -13.245 13.659 1.00 34.69 139 PRO A C 1
ATOM 1037 O O . PRO A 1 139 ? -19.649 -12.577 12.710 1.00 34.69 139 PRO A O 1
ATOM 1040 N N . LEU A 1 140 ? -17.930 -13.394 13.906 1.00 41.00 140 LEU A N 1
ATOM 1041 C CA . LEU A 1 140 ? -16.964 -13.359 12.819 1.00 41.00 140 LEU A CA 1
ATOM 1042 C C . LEU A 1 140 ? -17.510 -14.356 11.806 1.00 41.00 140 LEU A C 1
ATOM 1044 O O . LEU A 1 140 ? -17.664 -15.539 12.104 1.00 41.00 140 LEU A O 1
ATOM 1048 N N . ARG A 1 141 ? -17.938 -13.839 10.658 1.00 36.44 141 ARG A N 1
ATOM 1049 C CA . ARG A 1 141 ? -18.530 -14.605 9.571 1.00 36.44 141 ARG A CA 1
ATOM 1050 C C . ARG A 1 141 ? -17.428 -15.457 8.934 1.00 36.44 141 ARG A C 1
ATOM 1052 O O . ARG A 1 141 ? -16.984 -15.184 7.828 1.00 36.44 141 ARG A O 1
ATOM 1059 N N . SER A 1 142 ? -16.981 -16.480 9.651 1.00 46.19 142 SER A N 1
ATOM 1060 C CA . SER A 1 142 ? -16.043 -17.508 9.213 1.00 46.19 142 SER A CA 1
ATOM 1061 C C . SER A 1 142 ? -16.842 -18.789 9.011 1.00 46.19 142 SER A C 1
ATOM 1063 O O . SER A 1 142 ? -16.916 -19.629 9.895 1.00 46.19 142 SER A O 1
ATOM 1065 N N . ALA A 1 143 ? -17.503 -18.897 7.858 1.00 41.66 143 ALA A N 1
ATOM 1066 C CA . ALA A 1 143 ? -17.910 -20.172 7.259 1.00 41.66 143 ALA A CA 1
ATOM 1067 C C . ALA A 1 143 ? -18.506 -19.927 5.862 1.00 41.66 143 ALA A C 1
ATOM 1069 O O . ALA A 1 143 ? -19.664 -20.241 5.593 1.00 41.66 143 ALA A O 1
ATOM 1070 N N . ARG A 1 144 ? -17.713 -19.376 4.934 1.00 40.62 144 ARG A N 1
ATOM 1071 C CA . ARG A 1 144 ? -17.864 -19.801 3.536 1.00 40.62 144 ARG A CA 1
ATOM 1072 C C . ARG A 1 144 ? -17.121 -21.128 3.427 1.00 40.62 144 ARG A C 1
ATOM 1074 O O . ARG A 1 144 ? -15.900 -21.153 3.375 1.00 40.62 144 ARG A O 1
ATOM 1081 N N . SER A 1 145 ? -17.909 -22.189 3.578 1.00 38.53 145 SER A N 1
ATOM 1082 C CA . SER A 1 145 ? -17.722 -23.543 3.055 1.00 38.53 145 SER A CA 1
ATOM 1083 C C . SER A 1 145 ? -16.330 -23.882 2.516 1.00 38.53 145 SER A C 1
ATOM 1085 O O . SER A 1 145 ? -15.907 -23.394 1.471 1.00 38.53 145 SER A O 1
ATOM 1087 N N . ALA A 1 146 ? -15.683 -24.823 3.207 1.00 43.53 146 ALA A N 1
ATOM 1088 C CA . ALA A 1 146 ? -14.534 -25.583 2.744 1.00 43.53 146 ALA A CA 1
ATOM 1089 C C . ALA A 1 146 ? -14.832 -26.240 1.384 1.00 43.53 146 ALA A C 1
ATOM 1091 O O . ALA A 1 146 ? -15.396 -27.328 1.294 1.00 43.53 146 ALA A O 1
ATOM 1092 N N . GLY A 1 147 ? -14.468 -25.532 0.322 1.00 39.81 147 GLY A N 1
ATOM 1093 C CA . GLY A 1 147 ? -14.540 -25.965 -1.062 1.00 39.81 147 GLY A CA 1
ATOM 1094 C C . GLY A 1 147 ? -13.488 -25.197 -1.848 1.00 39.81 147 GLY A C 1
ATOM 1095 O O . GLY A 1 147 ? -13.791 -24.153 -2.401 1.00 39.81 147 GLY A O 1
ATOM 1096 N N . GLN A 1 148 ? -12.246 -25.690 -1.801 1.00 45.34 148 GLN A N 1
ATOM 1097 C CA . GLN A 1 148 ? -11.104 -25.325 -2.654 1.00 45.34 148 GLN A CA 1
ATOM 1098 C C . GLN A 1 148 ? -11.119 -23.898 -3.249 1.00 45.34 148 GLN A C 1
ATOM 1100 O O . GLN A 1 148 ? -11.390 -23.711 -4.434 1.00 45.34 148 GLN A O 1
ATOM 1105 N N . ASN A 1 149 ? -10.770 -22.886 -2.448 1.00 42.06 149 ASN A N 1
ATOM 1106 C CA . ASN A 1 149 ? -10.514 -21.543 -2.964 1.00 42.06 149 ASN A CA 1
ATOM 1107 C C . ASN A 1 149 ? -9.095 -21.462 -3.543 1.00 42.06 149 ASN A C 1
ATOM 1109 O O . ASN A 1 149 ? -8.123 -21.193 -2.849 1.00 42.06 149 ASN A O 1
ATOM 1113 N N . LEU A 1 150 ? -8.988 -21.550 -4.865 1.00 46.16 150 LEU A N 1
ATOM 1114 C CA . LEU A 1 150 ? -7.859 -20.973 -5.611 1.00 46.16 150 LEU A CA 1
ATOM 1115 C C . LEU A 1 150 ? -7.852 -19.421 -5.566 1.00 46.16 150 LEU A C 1
ATOM 1117 O O . LEU A 1 150 ? -7.046 -18.787 -6.240 1.00 46.16 150 LEU A O 1
ATOM 1121 N N . TYR A 1 151 ? -8.734 -18.813 -4.759 1.00 56.66 151 TYR A N 1
ATOM 1122 C CA . TYR A 1 151 ? -8.989 -17.375 -4.634 1.00 56.66 151 TYR A CA 1
ATOM 1123 C C . TYR A 1 151 ? -8.751 -16.825 -3.217 1.00 56.66 151 TYR A C 1
ATOM 1125 O O . TYR A 1 151 ? -9.290 -15.775 -2.876 1.00 56.66 151 TYR A O 1
ATOM 1133 N N . ASP A 1 152 ? -7.947 -17.489 -2.381 1.00 84.94 152 ASP A N 1
ATOM 1134 C CA . ASP A 1 152 ? -7.674 -17.014 -1.009 1.00 84.94 152 ASP A CA 1
ATOM 1135 C C . ASP A 1 152 ? -6.886 -15.691 -0.965 1.00 84.94 152 ASP A C 1
ATOM 1137 O O . ASP A 1 152 ? -6.820 -15.029 0.068 1.00 84.94 152 ASP A O 1
ATOM 1141 N N . HIS A 1 153 ? -6.306 -15.277 -2.094 1.00 89.56 153 HIS A N 1
ATOM 1142 C CA . HIS A 1 153 ? -5.503 -14.066 -2.190 1.00 89.56 153 HIS A CA 1
ATOM 1143 C C . HIS A 1 153 ? -6.142 -13.030 -3.112 1.00 89.56 153 HIS A C 1
ATOM 1145 O O . HIS A 1 153 ? -6.502 -13.308 -4.256 1.00 89.56 153 HIS A O 1
ATOM 1151 N N . PHE A 1 154 ? -6.189 -11.798 -2.628 1.00 93.50 154 PHE A N 1
ATOM 1152 C CA . PHE A 1 154 ? -6.302 -10.611 -3.451 1.00 93.50 154 PHE A CA 1
ATOM 1153 C C . PHE A 1 154 ? -4.998 -10.408 -4.223 1.00 93.50 154 PHE A C 1
ATOM 1155 O O . PHE A 1 154 ? -3.908 -10.433 -3.647 1.00 93.50 154 PHE A O 1
ATOM 1162 N N . THR A 1 155 ? -5.108 -10.205 -5.533 1.00 95.31 155 THR A N 1
ATOM 1163 C CA . THR A 1 155 ? -3.990 -9.779 -6.377 1.00 95.31 155 THR A CA 1
ATOM 1164 C C . THR A 1 155 ? -4.448 -8.641 -7.275 1.00 95.31 155 THR A C 1
ATOM 1166 O O . THR A 1 155 ? -5.431 -8.790 -7.996 1.00 95.31 155 THR A O 1
ATOM 1169 N N . ALA A 1 156 ? -3.724 -7.527 -7.253 1.00 96.06 156 ALA A N 1
ATOM 1170 C CA . ALA A 1 156 ? -3.993 -6.368 -8.096 1.00 96.06 156 ALA A CA 1
ATOM 1171 C C . ALA A 1 156 ? -2.690 -5.698 -8.538 1.00 96.06 156 ALA A C 1
ATOM 1173 O O . ALA A 1 156 ? -1.658 -5.829 -7.879 1.00 96.06 156 ALA A O 1
ATOM 1174 N N . VAL A 1 157 ? -2.745 -4.966 -9.648 1.00 97.81 157 VAL A N 1
ATOM 1175 C CA . VAL A 1 157 ? -1.699 -4.016 -10.037 1.00 97.81 157 VAL A CA 1
ATOM 1176 C C . VAL A 1 157 ? -2.259 -2.622 -9.806 1.00 97.81 157 VAL A C 1
ATOM 1178 O O . VAL A 1 157 ? -3.252 -2.247 -10.421 1.00 97.81 157 VAL A O 1
ATOM 1181 N N . LEU A 1 158 ? -1.635 -1.893 -8.890 1.00 98.25 158 LEU A N 1
ATOM 1182 C CA . LEU A 1 158 ? -1.972 -0.524 -8.517 1.00 98.25 158 LEU A CA 1
ATOM 1183 C C . LEU A 1 158 ? -0.736 0.361 -8.686 1.00 98.25 158 LEU A C 1
ATOM 1185 O O . LEU A 1 158 ? 0.348 -0.116 -9.017 1.00 98.25 158 LEU A O 1
ATOM 1189 N N . TYR A 1 159 ? -0.894 1.655 -8.451 1.00 98.69 159 TYR A N 1
ATOM 1190 C CA . TYR A 1 159 ? 0.113 2.657 -8.749 1.00 98.69 159 TYR A CA 1
ATOM 1191 C C . TYR A 1 159 ? 0.357 3.581 -7.558 1.00 98.69 159 TYR A C 1
ATOM 1193 O O . TYR A 1 159 ? -0.572 3.952 -6.844 1.00 98.69 159 TYR A O 1
ATOM 1201 N N . HIS A 1 160 ? 1.613 3.972 -7.352 1.00 98.38 160 HIS A N 1
ATOM 1202 C CA . HIS A 1 160 ? 2.006 4.975 -6.364 1.00 98.38 160 HIS A CA 1
ATOM 1203 C C . HIS A 1 160 ? 2.699 6.148 -7.055 1.00 98.38 160 HIS A C 1
ATOM 1205 O O . HIS A 1 160 ? 3.770 5.979 -7.636 1.00 98.38 160 HIS A O 1
ATOM 1211 N N . GLY A 1 161 ? 2.107 7.337 -6.976 1.00 98.00 161 GLY A N 1
ATOM 1212 C CA . GLY A 1 161 ? 2.709 8.562 -7.492 1.00 98.00 161 GLY A CA 1
ATOM 1213 C C . GLY A 1 161 ? 3.673 9.188 -6.498 1.00 98.00 161 GLY A C 1
ATOM 1214 O O . GLY A 1 161 ? 3.350 9.319 -5.319 1.00 98.00 161 GLY A O 1
ATOM 1215 N N . THR A 1 162 ? 4.835 9.629 -6.973 1.00 97.12 162 THR A N 1
ATOM 1216 C CA . THR A 1 162 ? 5.797 10.381 -6.167 1.00 97.12 162 THR A CA 1
ATOM 1217 C C . THR A 1 162 ? 6.265 11.640 -6.900 1.00 97.12 162 THR A C 1
ATOM 1219 O O . THR A 1 162 ? 6.619 11.556 -8.076 1.00 97.12 162 THR A O 1
ATOM 1222 N N . PRO A 1 163 ? 6.305 12.817 -6.244 1.00 96.50 163 PRO A N 1
ATOM 1223 C CA . PRO A 1 163 ? 6.524 14.100 -6.923 1.00 96.50 163 PRO A CA 1
ATOM 1224 C C . PRO A 1 163 ? 7.964 14.333 -7.397 1.00 96.50 163 PRO A C 1
ATOM 1226 O O . PRO A 1 163 ? 8.252 15.336 -8.049 1.00 96.50 163 PRO A O 1
ATOM 1229 N N . LYS A 1 164 ? 8.897 13.442 -7.042 1.00 95.69 164 LYS A N 1
ATOM 1230 C CA . LYS A 1 164 ? 10.311 13.532 -7.415 1.00 95.69 164 LYS A CA 1
ATOM 1231 C C . LYS A 1 164 ? 10.770 12.202 -7.988 1.00 95.69 164 LYS A C 1
ATOM 1233 O O . LYS A 1 164 ? 10.670 11.186 -7.305 1.00 95.69 164 LYS A O 1
ATOM 1238 N N . LEU A 1 165 ? 11.358 12.227 -9.182 1.00 95.94 165 LEU A N 1
ATOM 1239 C CA . LEU A 1 165 ? 11.950 11.043 -9.811 1.00 95.94 165 LEU A CA 1
ATOM 1240 C C . LEU A 1 165 ? 12.962 10.327 -8.897 1.00 95.94 165 LEU A C 1
ATOM 1242 O O . LEU A 1 165 ? 12.987 9.102 -8.818 1.00 95.94 165 LEU A O 1
ATOM 1246 N N . GLU A 1 166 ? 13.738 11.100 -8.135 1.00 95.31 166 GLU A N 1
ATOM 1247 C CA . GLU A 1 166 ? 14.720 10.580 -7.180 1.00 95.31 166 GLU A CA 1
ATOM 1248 C C . GLU A 1 166 ? 14.090 9.695 -6.090 1.00 95.31 166 GLU A C 1
ATOM 1250 O O . GLU A 1 166 ? 14.702 8.732 -5.637 1.00 95.31 166 GLU A O 1
ATOM 1255 N N . ASN A 1 167 ? 12.836 9.950 -5.699 1.00 95.06 167 ASN A N 1
ATOM 1256 C CA . ASN A 1 167 ? 12.138 9.083 -4.750 1.00 95.06 167 ASN A CA 1
ATOM 1257 C C . ASN A 1 167 ? 11.890 7.697 -5.356 1.00 95.06 167 ASN A C 1
ATOM 1259 O O . ASN A 1 167 ? 12.120 6.696 -4.685 1.00 95.06 167 ASN A O 1
ATOM 1263 N N . ALA A 1 168 ? 11.460 7.632 -6.620 1.00 96.44 168 ALA A N 1
ATOM 1264 C CA . ALA A 1 168 ? 11.251 6.367 -7.322 1.00 96.44 168 ALA A CA 1
ATOM 1265 C C . ALA A 1 168 ? 12.567 5.595 -7.491 1.00 96.44 168 ALA A C 1
ATOM 1267 O O . ALA A 1 168 ? 12.617 4.406 -7.174 1.00 96.44 168 ALA A O 1
ATOM 1268 N N . ARG A 1 169 ? 13.650 6.285 -7.876 1.00 94.75 169 ARG A N 1
ATOM 1269 C CA . ARG A 1 169 ? 15.002 5.707 -7.933 1.00 94.75 169 ARG A CA 1
ATOM 1270 C C . ARG A 1 169 ? 15.420 5.125 -6.582 1.00 94.75 169 ARG A C 1
ATOM 1272 O O . ARG A 1 169 ? 15.831 3.970 -6.507 1.00 94.75 169 ARG A O 1
ATOM 1279 N N . ASN A 1 170 ? 15.247 5.886 -5.504 1.00 93.94 170 ASN A N 1
ATOM 1280 C CA . ASN A 1 170 ? 15.567 5.441 -4.149 1.00 93.94 170 ASN A CA 1
ATOM 1281 C C . ASN A 1 170 ? 14.727 4.242 -3.692 1.00 93.94 170 ASN A C 1
ATOM 1283 O O . ASN A 1 170 ? 15.221 3.401 -2.944 1.00 93.94 170 ASN A O 1
ATOM 1287 N N . ILE A 1 171 ? 13.464 4.154 -4.112 1.00 94.88 171 ILE A N 1
ATOM 1288 C CA . ILE A 1 171 ? 12.590 3.021 -3.787 1.00 94.88 171 ILE A CA 1
ATOM 1289 C C . ILE A 1 171 ? 13.081 1.755 -4.494 1.00 94.88 171 ILE A C 1
ATOM 1291 O O . ILE A 1 171 ? 13.235 0.728 -3.832 1.00 94.88 171 ILE A O 1
ATOM 1295 N N . ILE A 1 172 ? 13.387 1.816 -5.796 1.00 93.69 172 ILE A N 1
ATOM 1296 C CA . ILE A 1 172 ? 13.909 0.655 -6.536 1.00 93.69 172 ILE A CA 1
ATOM 1297 C C . ILE A 1 172 ? 15.278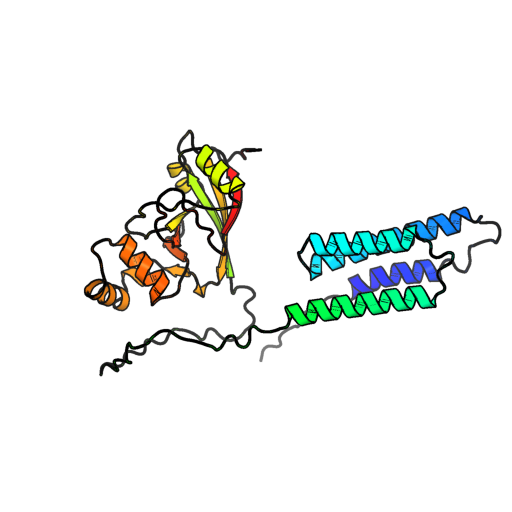 0.230 -6.000 1.00 93.69 172 ILE A C 1
ATOM 1299 O O . ILE A 1 172 ? 15.467 -0.940 -5.671 1.00 93.69 172 ILE A O 1
ATOM 1303 N N . ASN A 1 173 ? 16.216 1.173 -5.871 1.00 90.88 173 ASN A N 1
ATOM 1304 C CA . ASN A 1 173 ? 17.579 0.890 -5.412 1.00 90.88 173 ASN A CA 1
ATOM 1305 C C . ASN A 1 173 ? 17.601 0.385 -3.965 1.00 90.88 173 ASN A C 1
ATOM 1307 O O . ASN A 1 173 ? 18.454 -0.418 -3.599 1.00 90.88 173 ASN A O 1
ATOM 1311 N N . GLY A 1 174 ? 16.627 0.803 -3.155 1.00 85.38 174 GLY A N 1
ATOM 1312 C CA . GLY A 1 174 ? 16.392 0.279 -1.815 1.00 85.38 174 GLY A CA 1
ATOM 1313 C C . GLY A 1 174 ? 15.659 -1.065 -1.779 1.00 85.38 174 GLY A C 1
ATOM 1314 O O . GLY A 1 174 ? 15.225 -1.464 -0.707 1.00 85.38 174 GLY A O 1
ATOM 1315 N N . GLY A 1 175 ? 15.448 -1.747 -2.909 1.00 88.00 175 GLY A N 1
ATOM 1316 C CA . GLY A 1 175 ? 14.770 -3.047 -2.952 1.00 88.00 175 GLY A CA 1
ATOM 1317 C C . GLY A 1 175 ? 13.266 -2.982 -2.668 1.00 88.00 175 GLY A C 1
ATOM 1318 O O . GLY A 1 175 ? 12.712 -3.915 -2.091 1.00 88.00 175 GLY A O 1
ATOM 1319 N N . GLY A 1 176 ? 12.597 -1.886 -3.037 1.00 89.12 176 GLY A N 1
ATOM 1320 C CA . GLY A 1 176 ? 11.167 -1.679 -2.779 1.00 89.12 176 GLY A CA 1
ATOM 1321 C C . GLY A 1 176 ? 10.866 -1.151 -1.375 1.00 89.12 176 GLY A C 1
ATOM 1322 O O . GLY A 1 176 ? 9.816 -1.454 -0.813 1.00 89.12 176 GLY A O 1
ATOM 1323 N N . THR A 1 177 ? 11.789 -0.385 -0.792 1.00 93.62 177 THR A N 1
ATOM 1324 C CA . THR A 1 177 ? 11.579 0.277 0.506 1.00 93.62 177 THR A CA 1
ATOM 1325 C C . THR A 1 177 ? 10.933 1.651 0.370 1.00 93.62 177 THR A C 1
ATOM 1327 O O . THR A 1 177 ? 11.278 2.412 -0.531 1.00 93.62 177 THR A O 1
ATOM 1330 N N . PHE A 1 178 ? 10.066 2.014 1.313 1.00 96.19 178 PHE A N 1
ATOM 1331 C CA . PHE A 1 178 ? 9.313 3.267 1.307 1.00 96.19 178 PHE A CA 1
ATOM 1332 C C . PHE A 1 178 ? 9.577 4.100 2.562 1.00 96.19 178 PHE A C 1
ATOM 1334 O O . PHE A 1 178 ? 9.782 3.559 3.646 1.00 96.19 178 PHE A O 1
ATOM 1341 N N . VAL A 1 179 ? 9.511 5.422 2.407 1.00 94.56 179 VAL A N 1
ATOM 1342 C CA . VAL A 1 179 ? 9.426 6.389 3.511 1.00 94.56 179 VAL A CA 1
ATOM 1343 C C . VAL A 1 179 ? 7.951 6.760 3.663 1.00 94.56 179 VAL A C 1
ATOM 1345 O O . VAL A 1 179 ? 7.310 7.152 2.687 1.00 94.56 179 VAL A O 1
ATOM 1348 N N . ILE A 1 180 ? 7.396 6.617 4.865 1.00 95.19 180 ILE A N 1
ATOM 1349 C CA . ILE A 1 180 ? 5.973 6.840 5.141 1.00 95.19 180 ILE A CA 1
ATOM 1350 C C . ILE A 1 180 ? 5.777 8.199 5.788 1.00 95.19 180 ILE A C 1
ATOM 1352 O O . ILE A 1 180 ? 6.263 8.469 6.885 1.00 95.19 180 ILE A O 1
ATOM 1356 N N . GLY A 1 181 ? 5.033 9.049 5.086 1.00 91.00 181 GLY A N 1
ATOM 1357 C CA . GLY A 1 181 ? 4.652 10.372 5.556 1.00 91.00 181 GLY A CA 1
ATOM 1358 C C . GLY A 1 181 ? 3.585 10.354 6.662 1.00 91.00 181 GLY A C 1
ATOM 1359 O O . GLY A 1 181 ? 3.249 9.305 7.209 1.00 91.00 181 GLY A O 1
ATOM 1360 N N . PRO A 1 182 ? 3.030 11.529 7.000 1.00 84.81 182 PRO A N 1
ATOM 1361 C CA . PRO A 1 182 ? 2.079 11.687 8.102 1.00 84.81 182 PRO A CA 1
ATOM 1362 C C . PRO A 1 182 ? 0.689 11.065 7.869 1.00 84.81 182 PRO A C 1
ATOM 1364 O O . PRO A 1 182 ? -0.085 11.011 8.812 1.00 84.81 182 PRO A O 1
ATOM 1367 N N . GLY A 1 183 ? 0.373 10.573 6.666 1.00 86.81 183 GLY A N 1
ATOM 1368 C CA . GLY A 1 183 ? -0.955 10.030 6.357 1.00 86.81 183 GLY A CA 1
ATOM 1369 C C . GLY A 1 183 ? -2.029 11.109 6.177 1.00 86.81 183 GLY A C 1
ATOM 1370 O O . GLY A 1 183 ? -1.725 12.294 6.039 1.00 86.81 183 GLY A O 1
ATOM 1371 N N . ASN A 1 184 ? -3.290 10.683 6.120 1.00 92.12 184 ASN A N 1
ATOM 1372 C CA . ASN A 1 184 ? -4.474 11.549 6.144 1.00 92.12 184 ASN A CA 1
ATOM 1373 C C . ASN A 1 184 ? -5.631 10.814 6.845 1.00 92.12 184 ASN A C 1
ATOM 1375 O O . ASN A 1 184 ? -5.418 9.759 7.437 1.00 92.12 184 ASN A O 1
ATOM 1379 N N . THR A 1 185 ? -6.859 11.333 6.767 1.00 93.94 185 THR A N 1
ATOM 1380 C CA . THR A 1 185 ? -8.046 10.741 7.415 1.00 93.94 185 THR A CA 1
ATOM 1381 C C . THR A 1 185 ? -8.325 9.285 7.016 1.00 93.94 185 THR A C 1
ATOM 1383 O O . THR A 1 185 ? -8.983 8.571 7.764 1.00 93.94 185 THR A O 1
ATOM 1386 N N . ASN A 1 186 ? -7.802 8.822 5.876 1.00 94.69 186 ASN A N 1
ATOM 1387 C CA . ASN A 1 186 ? -7.912 7.443 5.394 1.00 94.69 186 ASN A CA 1
ATOM 1388 C C . ASN A 1 186 ? -6.812 6.518 5.948 1.00 94.69 186 ASN A C 1
ATOM 1390 O O . ASN A 1 186 ? -6.744 5.350 5.574 1.00 94.69 186 ASN A O 1
ATOM 1394 N N . GLY A 1 187 ? -5.941 7.020 6.824 1.00 95.81 187 GLY A N 1
ATOM 1395 C CA . GLY A 1 187 ? -4.897 6.251 7.491 1.00 95.81 187 GLY A CA 1
ATOM 1396 C C . GLY A 1 187 ? -3.469 6.706 7.185 1.00 95.81 187 GLY A C 1
ATOM 1397 O O . GLY A 1 187 ? -3.190 7.464 6.251 1.00 95.81 187 GLY A O 1
ATOM 1398 N N . THR A 1 188 ? -2.536 6.187 7.978 1.00 96.62 188 THR A N 1
ATOM 1399 C CA . THR A 1 188 ? -1.088 6.347 7.779 1.00 96.62 188 THR A CA 1
ATOM 1400 C C . THR A 1 188 ? -0.532 5.129 7.039 1.00 96.62 188 THR A C 1
ATOM 1402 O O . THR A 1 188 ? -0.760 3.988 7.444 1.00 96.62 188 THR A O 1
ATOM 1405 N N . GLY A 1 189 ? 0.183 5.341 5.933 1.00 97.12 189 GLY A N 1
ATOM 1406 C CA . GLY A 1 189 ? 0.703 4.238 5.125 1.00 97.12 189 GLY A CA 1
ATOM 1407 C C . GLY A 1 189 ? 1.104 4.628 3.706 1.00 97.12 189 GLY A C 1
ATOM 1408 O O . GLY A 1 189 ? 1.174 5.810 3.364 1.00 97.12 189 GLY A O 1
ATOM 1409 N N . LEU A 1 190 ? 1.367 3.613 2.882 1.00 97.88 190 LEU A N 1
ATOM 1410 C CA . LEU A 1 190 ? 1.639 3.762 1.456 1.00 97.88 190 LEU A CA 1
ATOM 1411 C C . LEU A 1 190 ? 0.326 3.722 0.671 1.00 97.88 190 LEU A C 1
ATOM 1413 O O . LEU A 1 190 ? -0.376 2.711 0.673 1.00 97.88 190 LEU A O 1
ATOM 1417 N N . TYR A 1 191 ? 0.024 4.814 -0.024 1.00 98.12 191 TYR A N 1
ATOM 1418 C CA . TYR A 1 191 ? -1.172 4.939 -0.851 1.00 98.12 191 TYR A CA 1
ATOM 1419 C C . TYR A 1 191 ? -0.933 4.351 -2.239 1.00 98.12 191 TYR A C 1
ATOM 1421 O O . TYR A 1 191 ? 0.054 4.683 -2.899 1.00 98.12 191 TYR A O 1
ATOM 1429 N N . LEU A 1 192 ? -1.856 3.498 -2.666 1.00 98.50 192 LEU A N 1
ATOM 1430 C CA . LEU A 1 192 ? -1.885 2.830 -3.956 1.00 98.50 192 LEU A CA 1
ATOM 1431 C C . LEU A 1 192 ? -3.223 3.139 -4.620 1.00 98.50 192 LEU A C 1
ATOM 1433 O O . LEU A 1 192 ? -4.264 3.033 -3.973 1.00 98.50 192 LEU A O 1
ATOM 1437 N N . ALA A 1 193 ? -3.207 3.505 -5.892 1.00 98.44 193 ALA A N 1
ATOM 1438 C CA . ALA A 1 193 ? -4.421 3.837 -6.618 1.00 98.44 193 ALA A CA 1
ATOM 1439 C C . ALA A 1 193 ? -4.393 3.351 -8.070 1.00 98.44 193 ALA A C 1
ATOM 1441 O O . ALA A 1 193 ? -3.423 2.727 -8.502 1.00 98.44 193 ALA A O 1
ATOM 1442 N N . ASP A 1 194 ? -5.443 3.629 -8.838 1.00 97.88 194 ASP A N 1
ATOM 1443 C CA . ASP A 1 194 ? -5.344 3.566 -10.296 1.00 97.88 194 ASP A CA 1
ATOM 1444 C C . ASP A 1 194 ? -4.291 4.557 -10.838 1.00 97.88 194 ASP A C 1
ATOM 1446 O O . ASP A 1 194 ? -3.802 5.451 -10.136 1.00 97.88 194 ASP A O 1
ATOM 1450 N N . PHE A 1 195 ? -3.902 4.365 -12.102 1.00 97.69 195 PHE A N 1
ATOM 1451 C CA . PHE A 1 195 ? -2.834 5.153 -12.714 1.00 97.69 195 PHE A CA 1
ATOM 1452 C C . PHE A 1 195 ? -3.158 6.649 -12.741 1.00 97.69 195 PHE A C 1
ATOM 1454 O O . PHE A 1 195 ? -2.273 7.452 -12.469 1.00 97.69 195 PHE A O 1
ATOM 1461 N N . HIS A 1 196 ? -4.402 7.033 -13.036 1.00 97.50 196 HIS A N 1
ATOM 1462 C CA . HIS A 1 196 ? -4.776 8.438 -13.194 1.00 97.50 196 HIS A CA 1
ATOM 1463 C C . HIS A 1 196 ? -4.687 9.202 -11.867 1.00 97.50 196 HIS A C 1
ATOM 1465 O O . HIS A 1 196 ? -4.125 10.297 -11.806 1.00 97.50 196 HIS A O 1
ATOM 1471 N N . ILE A 1 197 ? -5.162 8.597 -10.777 1.00 97.94 197 ILE A N 1
ATOM 1472 C CA . ILE A 1 197 ? -5.027 9.173 -9.438 1.00 97.94 197 ILE A CA 1
ATOM 1473 C C . ILE A 1 197 ? -3.548 9.257 -9.049 1.00 97.94 197 ILE A C 1
ATOM 1475 O O . ILE A 1 197 ? -3.083 10.311 -8.614 1.00 97.94 197 ILE A O 1
ATOM 1479 N N . ALA A 1 198 ? -2.785 8.174 -9.231 1.00 98.31 198 ALA A N 1
ATOM 1480 C CA . ALA A 1 198 ? -1.360 8.149 -8.905 1.00 98.31 198 ALA A CA 1
ATOM 1481 C C . ALA A 1 198 ? -0.555 9.179 -9.721 1.00 98.31 198 ALA A C 1
ATOM 1483 O O . ALA A 1 198 ? 0.297 9.874 -9.169 1.00 98.31 198 ALA A O 1
ATOM 1484 N N . GLN A 1 199 ? -0.862 9.341 -11.007 1.00 98.00 199 GLN A N 1
ATOM 1485 C CA . GLN A 1 199 ? -0.289 10.358 -11.889 1.00 98.00 199 GLN A CA 1
ATOM 1486 C C . GLN A 1 199 ? -0.497 11.769 -11.326 1.00 98.00 199 GLN A C 1
ATOM 1488 O O . GLN A 1 199 ? 0.447 12.561 -11.307 1.00 98.00 199 GLN A O 1
ATOM 1493 N N . GLY A 1 200 ? -1.687 12.069 -10.794 1.00 97.50 200 GLY A N 1
ATOM 1494 C CA . GLY A 1 200 ? -1.975 13.348 -10.140 1.00 97.50 200 GLY A CA 1
ATOM 1495 C C . GLY A 1 200 ? -1.012 13.673 -8.990 1.00 97.50 200 GLY A C 1
ATOM 1496 O O . GLY A 1 200 ? -0.585 14.818 -8.852 1.00 97.50 200 GLY A O 1
ATOM 1497 N N . TYR A 1 201 ? -0.597 12.667 -8.212 1.00 96.38 201 TYR A N 1
ATOM 1498 C CA . TYR A 1 201 ? 0.387 12.830 -7.130 1.00 96.38 201 TYR A CA 1
ATOM 1499 C C . TYR A 1 201 ? 1.840 12.889 -7.613 1.00 96.38 201 TYR A C 1
ATOM 1501 O O . TYR A 1 201 ? 2.686 13.493 -6.950 1.00 96.38 201 TYR A O 1
ATOM 1509 N N . ALA A 1 202 ? 2.151 12.266 -8.751 1.00 97.81 202 ALA A N 1
ATOM 1510 C CA . ALA A 1 202 ? 3.467 12.375 -9.369 1.00 97.81 202 ALA A CA 1
ATOM 1511 C C . ALA A 1 202 ? 3.706 13.778 -9.953 1.00 97.81 202 ALA A C 1
ATOM 1513 O O . ALA A 1 202 ? 4.812 14.314 -9.871 1.00 97.81 202 ALA A O 1
ATOM 1514 N N . GLY A 1 203 ? 2.672 14.398 -10.525 1.00 96.19 203 GLY A N 1
ATOM 1515 C CA . GLY A 1 203 ? 2.803 15.661 -11.247 1.00 96.19 203 GLY A CA 1
ATOM 1516 C C . GLY A 1 203 ? 3.766 15.562 -12.439 1.00 96.19 203 GLY A C 1
ATOM 1517 O O . GLY A 1 203 ? 4.225 14.488 -12.815 1.00 96.19 203 GLY A O 1
ATOM 1518 N N . ASN A 1 204 ? 4.117 16.701 -13.037 1.00 95.25 204 ASN A N 1
ATOM 1519 C CA . ASN A 1 204 ? 4.818 16.723 -14.334 1.00 95.25 204 ASN A CA 1
ATOM 1520 C C . ASN A 1 204 ? 6.303 16.314 -14.284 1.00 95.25 204 ASN A C 1
ATOM 1522 O O . ASN A 1 204 ? 6.916 16.122 -15.328 1.00 95.25 204 ASN A O 1
ATOM 1526 N N . LYS A 1 205 ? 6.908 16.254 -13.093 1.00 94.31 205 LYS A N 1
ATOM 1527 C CA . LYS A 1 205 ? 8.348 15.979 -12.894 1.00 94.31 205 LYS A CA 1
ATOM 1528 C C . LYS A 1 205 ? 8.612 14.760 -12.005 1.00 94.31 205 LYS A C 1
ATOM 1530 O O . LYS A 1 205 ? 9.767 14.454 -11.699 1.00 94.31 205 LYS A O 1
ATOM 1535 N N . GLY A 1 206 ? 7.547 14.134 -11.519 1.00 96.94 206 GLY A N 1
ATOM 1536 C CA . GLY A 1 206 ? 7.630 12.975 -10.655 1.00 96.94 206 GLY A CA 1
ATOM 1537 C C . GLY A 1 206 ? 7.696 11.676 -11.439 1.00 96.94 206 GLY A C 1
ATOM 1538 O O . GLY A 1 206 ? 8.045 11.642 -12.616 1.00 96.94 206 GLY A O 1
ATOM 1539 N N . ALA A 1 207 ? 7.345 10.602 -10.750 1.00 98.19 207 ALA A N 1
ATOM 1540 C CA . ALA A 1 207 ? 7.252 9.272 -11.320 1.00 98.19 207 ALA A CA 1
ATOM 1541 C C . ALA A 1 207 ? 6.083 8.511 -10.701 1.00 98.19 207 ALA A C 1
ATOM 1543 O O . ALA A 1 207 ? 5.648 8.801 -9.582 1.00 98.19 207 ALA A O 1
ATOM 1544 N N . VAL A 1 208 ? 5.599 7.512 -11.423 1.00 98.56 208 VAL A N 1
ATOM 1545 C CA . VAL A 1 208 ? 4.554 6.603 -10.971 1.00 98.56 208 VAL A CA 1
ATOM 1546 C C . VAL A 1 208 ? 5.150 5.203 -10.866 1.00 98.56 208 VAL A C 1
ATOM 1548 O O . VAL A 1 208 ? 5.612 4.632 -11.847 1.00 98.56 208 VAL A O 1
ATOM 1551 N N . LEU A 1 209 ? 5.144 4.627 -9.670 1.00 98.50 209 LEU A N 1
ATOM 1552 C CA . LEU A 1 209 ? 5.538 3.239 -9.448 1.00 98.50 209 LEU A CA 1
ATOM 1553 C C . LEU A 1 209 ? 4.357 2.334 -9.774 1.00 98.50 209 LEU A C 1
ATOM 1555 O O . LEU A 1 209 ? 3.284 2.502 -9.198 1.00 98.50 209 LEU A O 1
ATOM 1559 N N . LYS A 1 210 ? 4.562 1.336 -10.626 1.00 98.31 210 LYS A N 1
ATOM 1560 C CA . LYS A 1 210 ? 3.617 0.239 -10.839 1.00 98.31 210 LYS A CA 1
ATOM 1561 C C . LYS A 1 210 ? 3.890 -0.843 -9.805 1.00 98.31 210 LYS A C 1
ATOM 1563 O O . LYS A 1 210 ? 4.991 -1.386 -9.743 1.00 98.31 210 LYS A O 1
ATOM 1568 N N . VAL A 1 211 ? 2.902 -1.157 -8.982 1.00 98.50 211 VAL A N 1
ATOM 1569 C CA . VAL A 1 211 ? 3.047 -2.008 -7.802 1.00 98.50 211 VAL A CA 1
ATOM 1570 C C . VAL A 1 211 ? 2.070 -3.172 -7.887 1.00 98.50 211 VAL A C 1
ATOM 1572 O O . VAL A 1 211 ? 0.857 -2.988 -7.967 1.00 98.50 211 VAL A O 1
ATOM 1575 N N . LYS A 1 212 ? 2.592 -4.396 -7.826 1.00 98.00 212 LYS A N 1
ATOM 1576 C CA . LYS A 1 212 ? 1.777 -5.583 -7.582 1.00 98.00 212 LYS A CA 1
ATOM 1577 C C . LYS A 1 212 ? 1.466 -5.670 -6.093 1.00 98.00 212 LYS A C 1
ATOM 1579 O O . LYS A 1 212 ? 2.382 -5.695 -5.274 1.00 98.00 212 LYS A O 1
ATOM 1584 N N . VAL A 1 213 ? 0.186 -5.773 -5.771 1.00 97.50 213 VAL A N 1
ATOM 1585 C CA . VAL A 1 213 ? -0.321 -6.120 -4.444 1.00 97.50 213 VAL A CA 1
ATOM 1586 C C . VAL A 1 213 ? -0.721 -7.585 -4.466 1.00 97.50 213 VAL A C 1
ATOM 1588 O O . VAL A 1 213 ? -1.459 -8.007 -5.354 1.00 97.50 213 VAL A O 1
ATOM 1591 N N . GLN A 1 214 ? -0.249 -8.355 -3.497 1.00 96.62 214 GLN A N 1
ATOM 1592 C CA . GLN A 1 214 ? -0.632 -9.738 -3.275 1.00 96.62 214 GLN A CA 1
ATOM 1593 C C . GLN A 1 214 ? -0.789 -9.976 -1.774 1.00 96.62 214 GLN A C 1
ATOM 1595 O O . GLN A 1 214 ? 0.188 -9.988 -1.029 1.00 96.62 214 GLN A O 1
ATOM 1600 N N . ALA A 1 215 ? -2.024 -10.164 -1.322 1.00 95.56 215 ALA A N 1
ATOM 1601 C CA . ALA A 1 215 ? -2.331 -10.364 0.088 1.00 95.56 215 ALA A CA 1
ATOM 1602 C C . ALA A 1 215 ? -3.515 -11.321 0.245 1.00 95.56 215 ALA A C 1
ATOM 1604 O O . ALA A 1 215 ? -4.403 -11.315 -0.606 1.00 95.56 215 ALA A O 1
ATOM 1605 N N . PRO A 1 216 ? -3.581 -12.113 1.323 1.00 96.00 216 PRO A N 1
ATOM 1606 C CA . PRO A 1 216 ? -4.800 -12.835 1.657 1.00 96.00 216 PRO A CA 1
ATOM 1607 C C . PRO A 1 216 ? -5.982 -11.871 1.823 1.00 96.00 216 PRO A C 1
ATOM 1609 O O . PRO A 1 216 ? -5.801 -10.763 2.341 1.00 96.00 216 PRO A O 1
ATOM 1612 N N . TRP A 1 217 ? -7.188 -12.252 1.397 1.00 94.56 217 TRP A N 1
ATOM 1613 C CA . TRP A 1 217 ? -8.365 -11.373 1.509 1.00 94.56 217 TRP A CA 1
ATOM 1614 C C . TRP A 1 217 ? -8.650 -10.961 2.954 1.00 94.56 217 TRP A C 1
ATOM 1616 O O . TRP A 1 217 ? -9.031 -9.822 3.220 1.00 94.56 217 TRP A O 1
ATOM 1626 N N . GLU A 1 218 ? -8.388 -11.845 3.912 1.00 95.50 218 GLU A N 1
ATOM 1627 C CA . GLU A 1 218 ? -8.516 -11.564 5.333 1.00 95.50 218 GLU A CA 1
ATOM 1628 C C . GLU A 1 218 ? -7.483 -10.565 5.860 1.00 95.50 218 GLU A C 1
ATOM 1630 O O . GLU A 1 218 ? -7.588 -10.184 7.017 1.00 95.50 218 GLU A O 1
ATOM 1635 N N . GLN A 1 219 ? -6.502 -10.125 5.071 1.00 97.50 219 GLN A N 1
ATOM 1636 C CA . GLN A 1 219 ? -5.561 -9.060 5.439 1.00 97.50 219 GLN A CA 1
ATOM 1637 C C . GLN A 1 219 ? -6.003 -7.671 4.956 1.00 97.50 219 GLN A C 1
ATOM 1639 O O . GLN A 1 219 ? -5.300 -6.692 5.219 1.00 97.50 219 GLN A O 1
ATOM 1644 N N . ILE A 1 220 ? -7.159 -7.577 4.291 1.00 97.44 220 ILE A N 1
ATOM 1645 C CA . ILE A 1 220 ? -7.723 -6.341 3.747 1.00 97.44 220 ILE A CA 1
ATOM 1646 C C . ILE A 1 220 ? -8.989 -5.979 4.528 1.00 97.44 220 ILE A C 1
ATOM 1648 O O . ILE A 1 220 ? -9.929 -6.767 4.610 1.00 97.44 220 ILE A O 1
ATOM 1652 N N . ALA A 1 221 ? -9.015 -4.785 5.113 1.00 98.12 221 ALA A N 1
ATOM 1653 C CA . ALA A 1 221 ? -10.216 -4.187 5.688 1.00 98.12 221 ALA A CA 1
ATOM 1654 C C . ALA A 1 221 ? -10.884 -3.241 4.686 1.00 98.12 221 ALA A C 1
ATOM 1656 O O . ALA A 1 221 ? -10.197 -2.595 3.895 1.00 98.12 221 ALA A O 1
ATOM 1657 N N . ASP A 1 222 ? -12.205 -3.103 4.763 1.00 98.38 222 ASP A N 1
ATOM 1658 C CA . ASP A 1 222 ? -12.928 -2.030 4.080 1.00 98.38 222 ASP A CA 1
ATOM 1659 C C . ASP A 1 222 ? -13.031 -0.794 4.986 1.00 98.38 222 ASP A C 1
ATOM 1661 O O . ASP A 1 222 ? -13.426 -0.891 6.149 1.00 98.38 222 ASP A O 1
ATOM 1665 N N . HIS A 1 223 ? -12.670 0.377 4.465 1.00 98.19 223 HIS A N 1
ATOM 1666 C CA . HIS A 1 223 ? 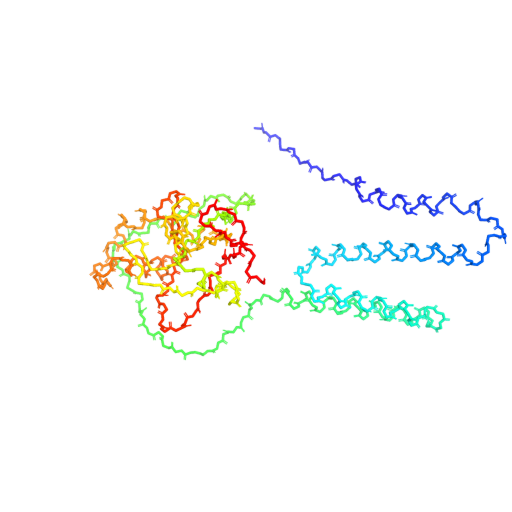-12.666 1.633 5.213 1.00 98.19 223 HIS A CA 1
ATOM 1667 C C . HIS A 1 223 ? -14.038 1.994 5.780 1.00 98.19 223 HIS A C 1
ATOM 1669 O O . HIS A 1 223 ? -14.136 2.413 6.937 1.00 98.19 223 HIS A O 1
ATOM 1675 N N . ASN A 1 224 ? -15.102 1.859 4.989 1.00 97.44 224 ASN A N 1
ATOM 1676 C CA . ASN A 1 224 ? -16.443 2.233 5.423 1.00 97.44 224 ASN A CA 1
ATOM 1677 C C . ASN A 1 224 ? -16.960 1.270 6.485 1.00 97.44 224 ASN A C 1
ATOM 1679 O O . ASN A 1 224 ? -17.546 1.725 7.468 1.00 97.44 224 ASN A O 1
ATOM 1683 N N . ASP A 1 225 ? -16.693 -0.025 6.326 1.00 98.12 225 ASP A N 1
ATOM 1684 C CA . ASP A 1 225 ? -17.067 -1.026 7.324 1.00 98.12 225 ASP A CA 1
ATOM 1685 C C . ASP A 1 225 ? -16.371 -0.758 8.662 1.00 98.12 225 ASP A C 1
ATOM 1687 O O . ASP A 1 225 ? -17.007 -0.825 9.714 1.00 98.12 225 ASP A O 1
ATOM 1691 N N . VAL A 1 226 ? -15.085 -0.384 8.643 1.00 98.06 226 VAL A N 1
ATOM 1692 C CA . VAL A 1 226 ? -14.345 -0.037 9.864 1.00 98.06 226 VAL A CA 1
ATOM 1693 C C . VAL A 1 226 ? -14.882 1.253 10.479 1.00 98.06 226 VAL A C 1
ATOM 1695 O O . VAL A 1 226 ? -15.337 1.239 11.623 1.00 98.06 226 VAL A O 1
ATOM 1698 N N . THR A 1 227 ? -14.868 2.360 9.735 1.00 97.44 227 THR A N 1
ATOM 1699 C CA . THR A 1 227 ? -15.159 3.702 10.272 1.00 97.44 227 THR A CA 1
ATOM 1700 C C . THR A 1 227 ? -16.606 3.881 10.726 1.00 97.44 227 THR A C 1
ATOM 1702 O O . THR A 1 227 ? -16.864 4.627 11.672 1.00 97.44 227 THR A O 1
ATOM 1705 N N . LYS A 1 228 ? -17.557 3.168 10.111 1.00 97.44 228 LYS A N 1
ATOM 1706 C CA . LYS A 1 228 ? -18.975 3.196 10.507 1.00 97.44 228 LYS A CA 1
ATOM 1707 C C . LYS A 1 228 ? -19.311 2.183 11.604 1.00 97.44 228 LYS A C 1
ATOM 1709 O O . LYS A 1 228 ? -20.403 2.251 12.172 1.00 97.44 228 LYS A O 1
ATOM 1714 N N . SER A 1 229 ? -18.405 1.260 11.937 1.00 98.06 229 SER A N 1
ATOM 1715 C CA . SER A 1 229 ? -18.667 0.258 12.973 1.00 98.06 229 SER A CA 1
ATOM 1716 C C . SER A 1 229 ? -18.795 0.882 14.366 1.00 98.06 229 SER A C 1
ATOM 1718 O O . SER A 1 229 ? -18.146 1.872 14.715 1.00 98.06 229 SER A O 1
ATOM 1720 N N . GLN A 1 230 ? -19.642 0.285 15.209 1.00 98.44 230 GLN A N 1
ATOM 1721 C CA . GLN A 1 230 ? -19.725 0.679 16.617 1.00 98.44 230 GLN A CA 1
ATOM 1722 C C . GLN A 1 230 ? -18.424 0.360 17.363 1.00 98.44 230 GLN A C 1
ATOM 1724 O O . GLN A 1 230 ? -17.964 1.175 18.155 1.00 98.44 230 GLN A O 1
ATOM 1729 N N . SER A 1 231 ? -17.802 -0.785 17.070 1.00 98.31 231 SER A N 1
ATOM 1730 C CA . SER A 1 231 ? -16.560 -1.226 17.709 1.00 98.31 231 SER A CA 1
ATOM 1731 C C . SER A 1 231 ? -15.404 -0.252 17.485 1.00 98.31 231 SER A C 1
ATOM 1733 O O . SER A 1 231 ? -14.675 0.039 18.432 1.00 98.31 231 SER A O 1
ATOM 1735 N N . TYR A 1 232 ? -15.261 0.295 16.274 1.00 98.25 232 TYR A N 1
ATOM 1736 C CA . TYR A 1 232 ? -14.273 1.337 15.996 1.00 98.25 232 TYR A CA 1
ATOM 1737 C C . TYR A 1 232 ? -14.567 2.611 16.787 1.00 98.25 232 TYR A C 1
ATOM 1739 O O . TYR A 1 232 ? -13.695 3.099 17.498 1.00 98.25 232 TYR A O 1
ATOM 1747 N N . ARG A 1 233 ? -15.807 3.117 16.737 1.00 98.12 233 ARG A N 1
ATOM 1748 C CA . ARG A 1 233 ? -16.204 4.342 17.455 1.00 98.12 233 ARG A CA 1
ATOM 1749 C C . ARG A 1 233 ? -15.979 4.228 18.963 1.00 98.12 233 ARG A C 1
ATOM 1751 O O . ARG A 1 233 ? -15.390 5.120 19.564 1.00 98.12 233 ARG A O 1
ATOM 1758 N N . THR A 1 234 ? -16.378 3.110 19.567 1.00 98.38 234 THR A N 1
ATOM 1759 C CA . THR A 1 234 ? -16.122 2.835 20.987 1.00 98.38 234 THR A CA 1
ATOM 1760 C C . THR A 1 234 ? -14.625 2.775 21.283 1.00 98.38 234 THR A C 1
ATOM 1762 O O . THR A 1 234 ? -14.181 3.371 22.259 1.00 98.38 234 THR A O 1
ATOM 1765 N N . TRP A 1 235 ? -13.829 2.112 20.438 1.00 98.31 235 TRP A N 1
ATOM 1766 C CA . TRP A 1 235 ? -12.381 2.049 20.632 1.00 98.31 235 TRP A CA 1
ATOM 1767 C C . TRP A 1 235 ? -11.719 3.428 20.542 1.00 98.31 235 TRP A C 1
ATOM 1769 O O . TRP A 1 235 ? -10.889 3.746 21.394 1.00 98.31 235 TRP A O 1
ATOM 1779 N N . VAL A 1 236 ? -12.108 4.257 19.567 1.00 97.88 236 VAL A N 1
ATOM 1780 C CA . VAL A 1 236 ? -11.598 5.628 19.399 1.00 97.88 236 VAL A CA 1
ATOM 1781 C C . VAL A 1 236 ? -11.947 6.495 20.606 1.00 97.88 236 VAL A C 1
ATOM 1783 O O . VAL A 1 236 ? -11.089 7.236 21.071 1.00 97.88 236 VAL A O 1
ATOM 1786 N N . ASN A 1 237 ? -13.146 6.367 21.175 1.00 97.75 237 ASN A N 1
ATOM 1787 C CA . ASN A 1 237 ? -13.522 7.124 22.374 1.00 97.75 237 ASN A CA 1
ATOM 1788 C C . ASN A 1 237 ? -12.634 6.809 23.590 1.00 97.75 237 ASN A C 1
ATOM 1790 O O . ASN A 1 237 ? -12.481 7.657 24.463 1.00 97.75 237 ASN A O 1
ATOM 1794 N N . SER A 1 238 ? -12.066 5.602 23.663 1.00 97.75 238 SER A N 1
ATOM 1795 C CA . SER A 1 238 ? -11.219 5.179 24.785 1.00 97.75 238 SER A CA 1
ATOM 1796 C C . SER A 1 238 ? -9.717 5.309 24.520 1.00 97.75 238 SER A C 1
ATOM 1798 O O . SER A 1 238 ? -8.959 5.483 25.466 1.00 97.75 238 SER A O 1
ATOM 1800 N N . ASN A 1 239 ? -9.275 5.196 23.264 1.00 97.69 239 ASN A N 1
ATOM 1801 C CA . ASN A 1 239 ? -7.852 5.090 22.904 1.00 97.69 239 ASN A CA 1
ATOM 1802 C C . ASN A 1 239 ? -7.395 6.147 21.889 1.00 97.69 239 ASN A C 1
ATOM 1804 O O . ASN A 1 239 ? -6.217 6.190 21.536 1.00 97.69 239 ASN A O 1
ATOM 1808 N N . GLY A 1 240 ? -8.321 6.942 21.355 1.00 94.50 240 GLY A N 1
ATOM 1809 C CA . GLY A 1 240 ? -8.046 7.868 20.270 1.00 94.50 240 GLY A CA 1
ATOM 1810 C C . GLY A 1 240 ? -7.142 9.020 20.697 1.00 94.50 240 GLY A C 1
ATOM 1811 O O . GLY A 1 240 ? -7.227 9.519 21.815 1.00 94.50 240 GLY A O 1
ATOM 1812 N N . ASN A 1 241 ? -6.301 9.482 19.776 1.00 92.69 241 ASN A N 1
ATOM 1813 C CA . ASN A 1 241 ? -5.356 10.582 20.005 1.00 92.69 241 ASN A CA 1
ATOM 1814 C C . ASN A 1 241 ? -5.741 11.893 19.283 1.00 92.69 241 ASN A C 1
ATOM 1816 O O . ASN A 1 241 ? -4.893 12.758 19.086 1.00 92.69 241 ASN A O 1
ATOM 1820 N N . GLY A 1 242 ? -6.995 12.023 18.834 1.00 91.38 242 GLY A N 1
ATOM 1821 C CA . GLY A 1 242 ? -7.473 13.162 18.035 1.00 91.38 242 GLY A CA 1
ATOM 1822 C C . GLY A 1 242 ? -7.092 13.130 16.545 1.00 91.38 242 GLY A C 1
ATOM 1823 O O . GLY A 1 242 ? -7.756 13.785 15.745 1.00 91.38 242 GLY A O 1
ATOM 1824 N N . ASP A 1 243 ? -6.109 12.324 16.135 1.00 94.38 243 ASP A N 1
ATOM 1825 C CA . ASP A 1 243 ? -5.756 12.116 14.728 1.00 94.38 243 ASP A CA 1
ATOM 1826 C C . ASP A 1 243 ? -6.560 10.943 14.150 1.00 94.38 243 ASP A C 1
ATOM 1828 O O . ASP A 1 243 ? -6.302 9.768 14.418 1.00 94.38 243 ASP A O 1
ATOM 1832 N N . SER A 1 244 ? -7.578 11.266 13.349 1.00 93.44 244 SER A N 1
ATOM 1833 C CA . SER A 1 244 ? -8.457 10.263 12.732 1.00 93.44 244 SER A CA 1
ATOM 1834 C C . SER A 1 244 ? -7.712 9.220 11.886 1.00 93.44 244 SER A C 1
ATOM 1836 O O . SER A 1 244 ? -8.053 8.037 11.953 1.00 93.44 244 SER A O 1
ATOM 1838 N N . GLY A 1 245 ? -6.672 9.625 11.152 1.00 94.31 245 GLY A N 1
ATOM 1839 C CA . GLY A 1 245 ? -5.887 8.735 10.303 1.00 94.31 245 GLY A CA 1
ATOM 1840 C C . GLY A 1 245 ? -5.058 7.762 11.124 1.00 94.31 245 GLY A C 1
ATOM 1841 O O . GLY A 1 245 ? -5.082 6.548 10.900 1.00 94.31 245 GLY A O 1
ATOM 1842 N N . GLU A 1 246 ? -4.376 8.282 12.138 1.00 95.50 246 GLU A N 1
ATOM 1843 C CA . GLU A 1 246 ? -3.576 7.474 13.050 1.00 95.50 246 GLU A CA 1
ATOM 1844 C C . GLU A 1 246 ? -4.452 6.498 13.851 1.00 95.50 246 GLU A C 1
ATOM 1846 O O . GLU A 1 246 ? -4.107 5.321 13.984 1.00 95.50 246 GLU A O 1
ATOM 1851 N N . ASN A 1 247 ? -5.629 6.944 14.301 1.00 97.06 247 ASN A N 1
ATOM 1852 C CA . ASN A 1 247 ? -6.620 6.104 14.975 1.00 97.06 247 ASN A CA 1
ATOM 1853 C C . ASN A 1 247 ? -7.137 4.983 14.067 1.00 97.06 247 ASN A C 1
ATOM 1855 O O . ASN A 1 247 ? -7.200 3.827 14.490 1.00 97.06 247 ASN A O 1
ATOM 1859 N N . LEU A 1 248 ? -7.486 5.296 12.815 1.00 97.88 248 LEU A N 1
ATOM 1860 C CA . LEU A 1 248 ? -7.942 4.307 11.837 1.00 97.88 248 LEU A CA 1
ATOM 1861 C C . LEU A 1 248 ? -6.863 3.265 11.541 1.00 97.88 248 LEU A C 1
ATOM 1863 O O . LEU A 1 248 ? -7.132 2.060 11.563 1.00 97.88 248 LEU A O 1
ATOM 1867 N N . LYS A 1 249 ? -5.626 3.717 11.330 1.00 97.56 249 LYS A N 1
ATOM 1868 C CA . LYS A 1 249 ? -4.475 2.843 11.107 1.00 97.56 249 LYS A CA 1
ATOM 1869 C C . LYS A 1 249 ? -4.200 1.953 12.318 1.00 97.56 249 LYS A C 1
ATOM 1871 O O . LYS A 1 249 ? -4.055 0.746 12.147 1.00 97.56 249 LYS A O 1
ATOM 1876 N N . ASN A 1 250 ? -4.172 2.507 13.531 1.00 97.81 250 ASN A N 1
ATOM 1877 C CA . ASN A 1 250 ? -3.899 1.748 14.756 1.00 97.81 250 ASN A CA 1
ATOM 1878 C C . ASN A 1 250 ? -4.989 0.712 15.042 1.00 97.81 250 ASN A C 1
ATOM 1880 O O . ASN A 1 250 ? -4.672 -0.440 15.333 1.00 97.81 250 ASN A O 1
ATOM 1884 N N . TYR A 1 251 ? -6.263 1.079 14.897 1.00 98.50 251 TYR A N 1
ATOM 1885 C CA . TYR A 1 251 ? -7.359 0.126 15.051 1.00 98.50 251 TYR A CA 1
ATOM 1886 C C . TYR A 1 251 ? -7.254 -1.017 14.036 1.00 98.50 251 TYR A C 1
ATOM 1888 O O . TYR A 1 251 ? -7.319 -2.195 14.389 1.00 98.50 251 TYR A O 1
ATOM 1896 N N . THR A 1 252 ? -7.023 -0.681 12.769 1.00 98.38 252 THR A N 1
ATOM 1897 C CA . THR A 1 252 ? -6.980 -1.670 11.690 1.00 98.38 252 THR A CA 1
ATOM 1898 C C . THR A 1 252 ? -5.776 -2.613 11.821 1.00 98.38 252 THR A C 1
ATOM 1900 O O . THR A 1 252 ? -5.943 -3.833 11.744 1.00 98.38 252 THR A O 1
ATOM 1903 N N . LEU A 1 253 ? -4.581 -2.085 12.107 1.00 97.25 253 LEU A N 1
ATOM 1904 C CA . LEU A 1 253 ? -3.366 -2.890 12.277 1.00 97.25 253 LEU A CA 1
ATOM 1905 C C . LEU A 1 253 ? -3.376 -3.722 13.562 1.00 97.25 253 LEU A C 1
ATOM 1907 O O . LEU A 1 253 ? -3.011 -4.897 13.535 1.00 97.25 253 LEU A O 1
ATOM 1911 N N . TYR A 1 254 ? -3.762 -3.138 14.697 1.00 97.06 254 TYR A N 1
ATOM 1912 C CA . TYR A 1 254 ? -3.538 -3.769 16.001 1.00 97.06 254 TYR A CA 1
ATOM 1913 C C . TYR A 1 254 ? -4.758 -4.467 16.576 1.00 97.06 254 TYR A C 1
ATOM 1915 O O . TYR A 1 254 ? -4.598 -5.486 17.249 1.00 97.06 254 TYR A O 1
ATOM 1923 N N . VAL A 1 255 ? -5.960 -3.961 16.302 1.00 97.94 255 VAL A N 1
ATOM 1924 C CA . VAL A 1 255 ? -7.202 -4.581 16.777 1.00 97.94 255 VAL A CA 1
ATOM 1925 C C . VAL A 1 255 ? -7.698 -5.589 15.748 1.00 97.94 255 VAL A C 1
ATOM 1927 O O . VAL A 1 255 ? -7.860 -6.762 16.071 1.00 97.94 255 VAL A O 1
ATOM 1930 N N . LEU A 1 256 ? -7.873 -5.170 14.490 1.00 97.69 256 LEU A N 1
ATOM 1931 C CA . LEU A 1 256 ? -8.391 -6.053 13.435 1.00 97.69 256 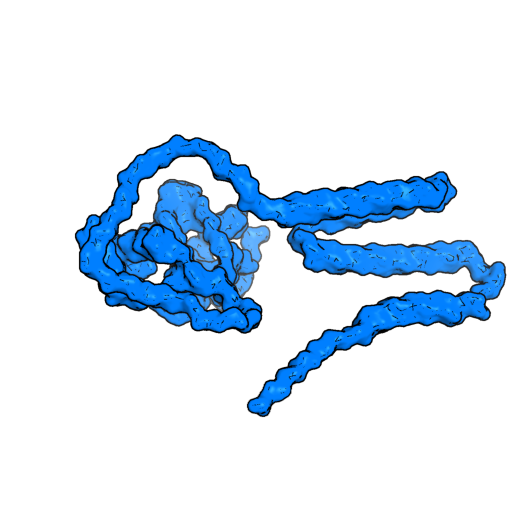LEU A CA 1
ATOM 1932 C C . LEU A 1 256 ? -7.330 -6.973 12.817 1.00 97.69 256 LEU A C 1
ATOM 1934 O O . LEU A 1 256 ? -7.691 -7.932 12.129 1.00 97.69 256 LEU A O 1
ATOM 1938 N N . ARG A 1 257 ? -6.040 -6.690 13.049 1.00 97.75 257 ARG A N 1
ATOM 1939 C CA . ARG A 1 257 ? -4.897 -7.437 12.492 1.00 97.75 257 ARG A CA 1
ATOM 1940 C C . ARG A 1 257 ? -4.916 -7.492 10.960 1.00 97.75 257 ARG A C 1
ATOM 1942 O O . ARG A 1 257 ? -4.670 -8.541 10.364 1.00 97.75 257 ARG A O 1
ATOM 1949 N N . LYS A 1 258 ? -5.230 -6.357 10.327 1.00 97.88 258 LYS A N 1
ATOM 1950 C CA . LYS A 1 258 ? -5.278 -6.184 8.866 1.00 97.88 258 LYS A CA 1
ATOM 1951 C C . LYS A 1 258 ? -4.156 -5.252 8.423 1.00 97.88 258 LYS A C 1
ATOM 1953 O O . LYS A 1 258 ? -3.940 -4.222 9.052 1.00 97.88 258 LYS A O 1
ATOM 1958 N N . ARG A 1 259 ? -3.462 -5.599 7.337 1.00 97.88 259 ARG A N 1
ATOM 1959 C CA . ARG A 1 259 ? -2.330 -4.824 6.789 1.00 97.88 259 ARG A CA 1
ATOM 1960 C C . ARG A 1 259 ? -2.750 -3.800 5.742 1.00 97.88 259 ARG A C 1
ATOM 1962 O O . ARG A 1 259 ? -2.058 -2.805 5.552 1.00 97.88 259 ARG A O 1
ATOM 1969 N N . PHE A 1 260 ? -3.863 -4.045 5.062 1.00 98.31 260 PHE A N 1
ATOM 1970 C CA . PHE A 1 260 ? -4.343 -3.196 3.981 1.00 98.31 260 PHE A CA 1
ATOM 1971 C C . PHE A 1 260 ? -5.718 -2.639 4.309 1.00 98.31 260 PHE A C 1
ATOM 1973 O O . PHE A 1 260 ? -6.549 -3.310 4.926 1.00 98.31 260 PHE A O 1
ATOM 1980 N N . LEU A 1 261 ? -5.964 -1.425 3.838 1.00 98.31 261 LEU A N 1
ATOM 1981 C CA . LEU A 1 261 ? -7.254 -0.767 3.910 1.00 98.31 261 LEU A CA 1
ATOM 1982 C C . LEU A 1 261 ? -7.712 -0.406 2.498 1.00 98.31 261 LEU A C 1
ATOM 1984 O O . LEU A 1 261 ? -7.027 0.338 1.798 1.00 98.31 261 LEU A O 1
ATOM 1988 N N . ARG A 1 262 ? -8.865 -0.923 2.078 1.00 98.19 262 ARG A N 1
ATOM 1989 C CA . ARG A 1 262 ? -9.558 -0.481 0.867 1.00 98.19 262 ARG A CA 1
ATOM 1990 C C . ARG A 1 262 ? -10.380 0.752 1.217 1.00 98.19 262 ARG A C 1
ATOM 1992 O O . ARG A 1 262 ? -11.351 0.646 1.960 1.00 98.19 262 ARG A O 1
ATOM 1999 N N . VAL A 1 263 ? -9.983 1.911 0.704 1.00 97.44 263 VAL A N 1
ATOM 2000 C CA . VAL A 1 263 ? -10.677 3.184 0.954 1.00 97.44 263 VAL A CA 1
ATOM 2001 C C . VAL A 1 263 ? -11.901 3.298 0.053 1.00 97.44 263 VAL A C 1
ATOM 2003 O O . VAL A 1 263 ? -12.990 3.640 0.506 1.00 97.44 263 VAL A O 1
ATOM 2006 N N . ASN A 1 264 ? -11.716 2.970 -1.221 1.00 95.44 264 ASN A N 1
ATOM 2007 C CA . ASN A 1 264 ? -12.759 2.814 -2.227 1.00 95.44 264 ASN A CA 1
ATOM 2008 C C . ASN A 1 264 ? -12.245 1.860 -3.323 1.00 95.44 264 ASN A C 1
ATOM 2010 O O . ASN A 1 264 ? -11.180 1.260 -3.165 1.00 95.44 264 ASN A O 1
ATOM 2014 N N . ASP A 1 265 ? -12.980 1.717 -4.424 1.00 92.00 265 ASP A N 1
ATOM 2015 C CA . ASP A 1 265 ? -12.607 0.799 -5.511 1.00 92.00 265 ASP A CA 1
ATOM 2016 C C . ASP A 1 265 ? -11.296 1.182 -6.221 1.00 92.00 265 ASP A C 1
ATOM 2018 O O . ASP A 1 265 ? -10.632 0.320 -6.794 1.00 92.00 265 ASP A O 1
ATOM 2022 N N . SER A 1 266 ? -10.894 2.453 -6.135 1.00 93.62 266 SER A N 1
ATOM 2023 C CA . SER A 1 266 ? -9.700 2.996 -6.784 1.00 93.62 266 SER A CA 1
ATOM 2024 C C . SER A 1 266 ? -8.524 3.229 -5.841 1.00 93.62 266 SER A C 1
ATOM 2026 O O . SER A 1 266 ? -7.438 3.498 -6.339 1.00 93.62 266 SER A O 1
ATOM 2028 N N . ILE A 1 267 ? -8.694 3.184 -4.513 1.00 97.12 267 ILE A N 1
ATOM 2029 C CA . ILE A 1 267 ? -7.647 3.553 -3.546 1.00 97.12 267 ILE A CA 1
ATOM 2030 C C . ILE A 1 267 ? -7.512 2.500 -2.449 1.00 97.12 267 ILE A C 1
ATOM 2032 O O . ILE A 1 267 ? -8.455 2.179 -1.720 1.00 97.12 267 ILE A O 1
ATOM 2036 N N . TYR A 1 268 ? -6.276 2.051 -2.272 1.00 98.31 268 TYR A N 1
ATOM 2037 C CA . TYR A 1 268 ? -5.832 1.162 -1.215 1.00 98.31 268 TYR A CA 1
ATOM 2038 C C . TYR A 1 268 ? -4.702 1.817 -0.421 1.00 98.31 268 TYR A C 1
ATOM 2040 O O . TYR A 1 268 ? -3.885 2.563 -0.960 1.00 98.31 268 TYR A O 1
ATOM 2048 N N . VAL A 1 269 ? -4.619 1.500 0.865 1.00 98.31 269 VAL A N 1
ATOM 2049 C CA . VAL A 1 269 ? -3.524 1.928 1.738 1.00 98.31 269 VAL A CA 1
ATOM 2050 C C . VAL A 1 269 ? -2.870 0.691 2.333 1.00 98.31 269 VAL A C 1
ATOM 2052 O O . VAL A 1 269 ? -3.530 -0.094 3.015 1.00 98.31 269 VAL A O 1
ATOM 2055 N N . ALA A 1 270 ? -1.574 0.510 2.090 1.00 98.25 270 ALA A N 1
ATOM 2056 C CA . ALA A 1 270 ? -0.763 -0.418 2.868 1.00 98.25 270 ALA A CA 1
ATOM 2057 C C . ALA A 1 270 ? -0.381 0.283 4.176 1.00 98.25 270 ALA A C 1
ATOM 2059 O O . ALA A 1 270 ? 0.392 1.244 4.178 1.00 98.25 270 ALA A O 1
ATOM 2060 N N . LEU A 1 271 ? -1.000 -0.140 5.275 1.00 98.25 271 LEU A N 1
ATOM 2061 C CA . LEU A 1 271 ? -0.937 0.553 6.555 1.00 98.25 271 LEU A CA 1
ATOM 2062 C C . LEU A 1 271 ? 0.442 0.390 7.190 1.00 98.25 271 LEU A C 1
ATOM 2064 O O . LEU A 1 271 ? 0.964 -0.718 7.301 1.00 98.25 271 LEU A O 1
ATOM 2068 N N . GLY A 1 272 ? 1.016 1.499 7.643 1.00 96.69 272 GLY A N 1
ATOM 2069 C CA . GLY A 1 272 ? 2.347 1.524 8.235 1.00 96.69 272 GLY A CA 1
ATOM 2070 C C . GLY A 1 272 ? 2.522 2.698 9.183 1.00 96.69 272 GLY A C 1
ATOM 2071 O O . GLY A 1 272 ? 1.762 3.667 9.161 1.00 96.69 272 GLY A O 1
ATOM 2072 N N . HIS A 1 273 ? 3.533 2.612 10.041 1.00 94.44 273 HIS A N 1
ATOM 2073 C CA . HIS A 1 273 ? 3.918 3.752 10.863 1.00 94.44 273 HIS A CA 1
ATOM 2074 C C . HIS A 1 273 ? 4.604 4.798 10.008 1.00 94.44 273 HIS A C 1
ATOM 2076 O O . HIS A 1 273 ? 5.365 4.464 9.101 1.00 94.44 273 HIS A O 1
ATOM 2082 N N . ARG A 1 274 ? 4.363 6.064 10.352 1.00 93.88 274 ARG A N 1
ATOM 2083 C CA . ARG A 1 274 ? 5.179 7.166 9.864 1.00 93.88 274 ARG A CA 1
ATOM 2084 C C . ARG A 1 274 ? 6.642 6.864 10.181 1.00 93.88 274 ARG A C 1
ATOM 2086 O O . ARG A 1 274 ? 6.984 6.625 11.340 1.00 93.88 274 ARG A O 1
ATOM 2093 N N . THR A 1 275 ? 7.483 6.895 9.159 1.00 94.69 275 THR A N 1
ATOM 2094 C CA . THR A 1 275 ? 8.928 6.731 9.311 1.00 94.69 275 THR A CA 1
ATOM 2095 C C . THR A 1 275 ? 9.524 8.010 9.888 1.00 94.69 275 THR A C 1
ATOM 2097 O O . THR A 1 275 ? 9.062 9.117 9.582 1.00 94.69 275 THR A O 1
ATOM 2100 N N . LYS A 1 276 ? 10.549 7.882 10.728 1.00 93.06 276 LYS A N 1
ATOM 2101 C CA . LYS A 1 276 ? 11.321 9.020 11.236 1.00 93.06 276 LYS A CA 1
ATOM 2102 C C . LYS A 1 276 ? 12.665 9.081 10.515 1.00 93.06 276 LYS A C 1
ATOM 2104 O O . LYS A 1 276 ? 13.288 8.054 10.284 1.00 93.06 276 LYS A O 1
ATOM 2109 N N . ASN A 1 277 ? 13.134 10.287 10.193 1.00 87.81 277 ASN A N 1
ATOM 2110 C CA . ASN A 1 277 ? 14.396 10.484 9.467 1.00 87.81 277 ASN A CA 1
ATOM 2111 C C . ASN A 1 277 ? 14.408 9.686 8.141 1.00 87.81 277 ASN A C 1
ATOM 2113 O O . ASN A 1 277 ? 13.403 9.680 7.430 1.00 87.81 277 ASN A O 1
ATOM 2117 N N . ASP A 1 278 ? 15.510 8.994 7.842 1.00 84.88 278 ASP A N 1
ATOM 2118 C CA . ASP A 1 278 ? 15.687 8.138 6.662 1.00 84.88 278 ASP A CA 1
ATOM 2119 C C . ASP A 1 278 ? 15.257 6.674 6.890 1.00 84.88 278 ASP A C 1
ATOM 2121 O O . ASP A 1 278 ? 15.661 5.777 6.143 1.00 84.88 278 ASP A O 1
ATOM 2125 N N . GLU A 1 279 ? 14.446 6.405 7.923 1.00 93.00 279 GLU A N 1
ATOM 2126 C CA . GLU A 1 279 ? 13.859 5.082 8.131 1.00 93.00 279 GLU A CA 1
ATOM 2127 C C . GLU A 1 279 ? 13.030 4.652 6.921 1.00 93.00 279 GLU A C 1
ATOM 2129 O O . GLU A 1 279 ? 12.297 5.426 6.300 1.00 93.00 279 GLU A O 1
ATOM 2134 N N . ARG A 1 280 ? 13.139 3.364 6.611 1.00 93.38 280 ARG A N 1
ATOM 2135 C CA . ARG A 1 280 ? 12.581 2.757 5.413 1.00 93.38 280 ARG A CA 1
ATOM 2136 C C . ARG A 1 280 ? 11.857 1.479 5.783 1.00 93.38 280 ARG A C 1
ATOM 2138 O O . ARG A 1 280 ? 12.368 0.673 6.558 1.00 93.38 280 ARG A O 1
ATOM 2145 N N . VAL A 1 281 ? 10.674 1.289 5.214 1.00 95.75 281 VAL A N 1
ATOM 2146 C CA . VAL A 1 281 ? 9.835 0.115 5.465 1.00 95.75 281 VAL A CA 1
ATOM 2147 C C . VAL A 1 281 ? 9.614 -0.679 4.189 1.00 95.75 281 VAL A C 1
ATOM 2149 O O . VAL A 1 281 ? 9.507 -0.117 3.099 1.00 95.75 281 VAL A O 1
ATOM 2152 N N . ILE A 1 282 ? 9.519 -1.995 4.338 1.00 95.56 282 ILE A N 1
ATOM 2153 C CA . ILE A 1 282 ? 9.082 -2.910 3.286 1.00 95.56 282 ILE A CA 1
ATOM 2154 C C . ILE A 1 282 ? 7.704 -3.418 3.690 1.00 95.56 282 ILE A C 1
ATOM 2156 O O . ILE A 1 282 ? 7.511 -3.862 4.822 1.00 95.56 282 ILE A O 1
ATOM 2160 N N . PHE A 1 283 ? 6.750 -3.366 2.765 1.00 96.50 283 PHE A N 1
ATOM 2161 C CA . PHE A 1 283 ? 5.435 -3.959 2.972 1.00 96.50 283 PHE A CA 1
ATOM 2162 C C . PHE A 1 283 ? 5.410 -5.358 2.379 1.00 96.50 283 PHE A C 1
ATOM 2164 O O . PHE A 1 283 ? 5.590 -5.546 1.175 1.00 96.50 283 PHE A O 1
ATOM 2171 N N . GLU A 1 284 ? 5.153 -6.345 3.226 1.00 94.94 284 GLU A N 1
ATOM 2172 C CA . GLU A 1 284 ? 4.942 -7.710 2.769 1.00 94.94 284 GLU A CA 1
ATOM 2173 C C . GLU A 1 284 ? 3.723 -7.778 1.834 1.00 94.94 284 GLU A C 1
ATOM 2175 O O . GLU A 1 284 ? 2.669 -7.204 2.116 1.00 94.94 284 GLU A O 1
ATOM 2180 N N . GLY A 1 285 ? 3.878 -8.476 0.708 1.00 94.75 285 GLY A N 1
ATOM 2181 C CA . GLY A 1 285 ? 2.846 -8.567 -0.323 1.00 94.75 285 GLY A CA 1
ATOM 2182 C C . GLY A 1 285 ? 2.865 -7.429 -1.345 1.00 94.75 285 GLY A C 1
ATOM 2183 O O . GLY A 1 285 ? 2.059 -7.455 -2.271 1.00 94.75 285 GLY A O 1
ATOM 2184 N N . LEU A 1 286 ? 3.775 -6.455 -1.230 1.00 97.75 286 LEU A N 1
ATOM 2185 C CA . LEU A 1 286 ? 4.001 -5.451 -2.271 1.00 97.75 286 LEU A CA 1
ATOM 2186 C C . LEU A 1 286 ? 5.254 -5.759 -3.088 1.00 97.75 286 LEU A C 1
ATOM 2188 O O . LEU A 1 286 ? 6.289 -6.163 -2.564 1.00 97.75 286 LEU A O 1
ATOM 2192 N N . THR A 1 287 ? 5.174 -5.544 -4.397 1.00 97.06 287 THR A N 1
ATOM 2193 C CA . THR A 1 287 ? 6.322 -5.646 -5.304 1.00 97.06 287 THR A CA 1
ATOM 2194 C C . THR A 1 287 ? 6.261 -4.523 -6.324 1.00 97.06 287 THR A C 1
ATOM 2196 O O . THR A 1 287 ? 5.293 -4.424 -7.077 1.00 97.06 287 THR A O 1
ATOM 2199 N N . VAL A 1 288 ? 7.294 -3.683 -6.364 1.00 97.19 288 VAL A N 1
ATOM 2200 C CA . VAL A 1 288 ? 7.454 -2.690 -7.432 1.00 97.19 288 VAL A CA 1
ATOM 2201 C C . VAL A 1 288 ? 7.842 -3.435 -8.708 1.00 97.19 288 VAL A C 1
ATOM 2203 O O . VAL A 1 288 ? 8.823 -4.173 -8.719 1.00 97.19 288 VAL A O 1
ATOM 2206 N N . LEU A 1 289 ? 7.035 -3.284 -9.754 1.00 96.25 289 LEU A N 1
ATOM 2207 C CA . LEU A 1 289 ? 7.230 -3.939 -11.044 1.00 96.25 289 LEU A CA 1
ATOM 2208 C C . LEU A 1 289 ? 7.997 -3.055 -12.025 1.00 96.25 289 LEU A C 1
ATOM 2210 O O . LEU A 1 289 ? 8.797 -3.559 -12.803 1.00 96.25 289 LEU A O 1
ATOM 2214 N N . GLU A 1 290 ? 7.696 -1.757 -12.024 1.00 96.50 290 GLU A N 1
ATOM 2215 C CA . GLU A 1 290 ? 8.109 -0.826 -13.074 1.00 96.50 290 GLU A CA 1
ATOM 2216 C C . GLU A 1 290 ? 8.024 0.614 -12.556 1.00 96.50 290 GLU A C 1
ATOM 2218 O O . GLU A 1 290 ? 7.212 0.911 -11.668 1.00 96.50 290 GLU A O 1
ATOM 2223 N N . VAL A 1 291 ? 8.830 1.509 -13.128 1.00 97.81 291 VAL A N 1
ATOM 2224 C CA . VAL A 1 291 ? 8.686 2.955 -12.944 1.00 97.81 291 VAL A CA 1
ATOM 2225 C C . VAL A 1 291 ? 8.251 3.584 -14.241 1.00 97.81 291 VAL A C 1
ATOM 2227 O O . VAL A 1 291 ? 8.859 3.374 -15.282 1.00 97.81 291 VAL A O 1
ATOM 2230 N N . LEU A 1 292 ? 7.193 4.372 -14.144 1.00 98.00 292 LEU A N 1
ATOM 2231 C CA . LEU A 1 292 ? 6.588 5.071 -15.253 1.00 98.00 292 LEU A CA 1
ATOM 2232 C C . LEU A 1 292 ? 6.791 6.573 -15.084 1.00 98.00 292 LEU A C 1
ATOM 2234 O O . LEU A 1 292 ? 6.787 7.103 -13.965 1.00 98.00 292 LEU A O 1
ATOM 2238 N N . GLY A 1 293 ? 6.922 7.266 -16.203 1.00 96.88 293 GLY A N 1
ATOM 2239 C CA . GLY A 1 293 ? 6.801 8.704 -16.273 1.00 96.88 293 GLY A CA 1
ATOM 2240 C C . GLY A 1 293 ? 5.354 9.129 -16.037 1.00 96.88 293 GLY A C 1
ATOM 2241 O O . GLY A 1 293 ? 4.433 8.302 -16.045 1.00 96.88 293 GLY A O 1
ATOM 2242 N N . PRO A 1 294 ? 5.113 10.435 -15.848 1.00 92.81 294 PRO A N 1
ATOM 2243 C CA . PRO A 1 294 ? 3.761 10.957 -15.709 1.00 92.81 294 PRO A CA 1
ATOM 2244 C C . PRO A 1 294 ? 2.867 10.616 -16.905 1.00 92.81 294 PRO A C 1
ATOM 2246 O O . PRO A 1 294 ? 1.660 10.552 -16.735 1.00 92.81 294 PRO A O 1
ATOM 2249 N N . ASN A 1 295 ? 3.417 10.349 -18.093 1.00 94.56 295 ASN A N 1
ATOM 2250 C CA . ASN A 1 295 ? 2.637 9.994 -19.282 1.00 94.56 295 ASN A CA 1
ATOM 2251 C C . ASN A 1 295 ? 2.395 8.480 -19.430 1.00 94.56 295 ASN A C 1
ATOM 2253 O O . ASN A 1 295 ? 1.745 8.058 -20.384 1.00 94.56 295 ASN A O 1
ATOM 2257 N N . GLY A 1 296 ? 2.888 7.663 -18.494 1.00 93.81 296 GLY A N 1
ATOM 2258 C CA . GLY A 1 296 ? 2.743 6.204 -18.514 1.00 93.81 296 GLY A CA 1
ATOM 2259 C C . GLY A 1 296 ? 3.814 5.477 -19.329 1.00 93.81 296 GLY A C 1
ATOM 2260 O O . GLY A 1 296 ? 3.763 4.256 -19.449 1.00 93.81 296 GLY A O 1
ATOM 2261 N N . ASP A 1 297 ? 4.785 6.208 -19.867 1.00 96.31 297 ASP A N 1
ATOM 2262 C CA . ASP A 1 297 ? 5.984 5.680 -20.503 1.00 96.31 297 ASP A CA 1
ATOM 2263 C C . ASP A 1 297 ? 6.921 5.049 -19.467 1.00 96.31 297 ASP A C 1
ATOM 2265 O O . ASP A 1 297 ? 7.106 5.592 -18.382 1.00 96.31 297 ASP A O 1
ATOM 2269 N N . SER A 1 298 ? 7.512 3.895 -19.780 1.00 95.69 298 SER A N 1
ATOM 2270 C CA . SER A 1 298 ? 8.497 3.272 -18.890 1.00 95.69 298 SER A CA 1
ATOM 2271 C C . SER A 1 298 ? 9.750 4.138 -18.802 1.00 95.69 298 SER A C 1
ATOM 2273 O O . SER A 1 298 ? 10.313 4.525 -19.825 1.00 95.69 298 SER A O 1
ATOM 2275 N N . LEU A 1 299 ? 10.223 4.382 -17.582 1.00 93.56 299 LEU A N 1
ATOM 2276 C CA . LEU A 1 299 ? 11.490 5.055 -17.326 1.00 93.56 299 LEU A CA 1
ATOM 2277 C C . LEU A 1 299 ? 12.557 4.020 -16.994 1.00 93.56 299 LEU A C 1
ATOM 2279 O O . LEU A 1 299 ? 12.414 3.257 -16.037 1.00 93.56 299 LEU A O 1
ATOM 2283 N N . ASP A 1 300 ? 13.640 4.031 -17.764 1.00 89.56 300 ASP A N 1
ATOM 2284 C CA . ASP A 1 300 ? 14.852 3.314 -17.392 1.00 89.56 300 ASP A CA 1
ATOM 2285 C C . ASP A 1 300 ? 15.637 4.169 -16.392 1.00 89.56 300 ASP A C 1
ATOM 2287 O O . ASP A 1 300 ? 16.012 5.307 -16.683 1.00 89.56 300 ASP A O 1
ATOM 2291 N N . LEU A 1 301 ? 15.795 3.661 -15.170 1.00 83.81 301 LEU A N 1
ATOM 2292 C CA . LEU A 1 301 ? 16.472 4.367 -14.078 1.00 83.81 301 LEU A CA 1
ATOM 2293 C C . LEU A 1 301 ? 17.844 3.770 -13.745 1.00 83.81 301 LEU A C 1
ATOM 2295 O O . LEU A 1 301 ? 18.383 4.097 -12.680 1.00 83.81 301 LEU A O 1
ATOM 2299 N N . TYR A 1 302 ? 18.386 2.946 -14.649 1.00 65.38 302 TYR A N 1
ATOM 2300 C CA . TYR A 1 302 ? 19.694 2.295 -14.553 1.00 65.38 302 TYR A CA 1
ATOM 2301 C C . TYR A 1 302 ? 20.753 2.931 -15.456 1.00 65.38 302 TYR A C 1
ATOM 2303 O O . TYR A 1 302 ? 20.419 3.375 -16.575 1.00 65.38 302 TYR A O 1
#

pLDDT: mean 74.13, std 24.19, range [27.03, 98.69]

Radius of gyration: 29.27 Å; Cα contacts (8 Å, |Δi|>4): 327; chains: 1; bounding box: 67×69×73 Å

Secondary structure (DSSP, 8-state):
--PPP--PPPTHHHHHHHHHHHHHHHSSTT---TTS-HHHHHHHHHHHHHHHHHHHHHHHHHHH--HHHHHHHHHHHHHHHHT-TTTS-HHHHHHHHHHHHHHHHHHHHHHH--------------------S----------S-SS--TTSEEEEEEEEEES-HHHHHHHHHTTS-B-----BTTBSEEEEE-HHHHHHHHGGGSEEEEEEEEEEGGGEEEHHHHHH-HHHHHHHHHH--S-HHHHHHHIIIIIS--SEEEEETTEEEEE-PPP-TT--B--TTEEEEEEE-TTSPBPP--

Sequence (302 aa):
MGRIFIRAVPLSGMITVCGFITEAYGVRSSFAQPSDGPELVLALKFLLMLALAIGVESIARRVTNNRKVVISVLVIGLLAITFGLRQVGPLIVVCLMVLALIAIVAVISRLKSPLQNSQGQGYGQPFNNVITPFGVQTPLRSARSAGQNLYDHFTAVLYHGTPKLENARNIINGGGTFVIGPGNTNGTGLYLADFHIAQGYAGNKGAVLKVKVQAPWEQIADHNDVTKSQSYRTWVNSNGNGDSGENLKNYTLYVLRKRFLRVNDSIYVALGHRTKNDERVIFEGLTVLEVLGPNGDSLDLY

Solvent-accessible surface area (backbone atoms only — not comparable to full-atom values): 17827 Å² total; per-residue (Å²): 141,82,89,83,84,80,83,77,79,73,65,62,67,63,48,48,60,54,42,55,54,49,48,60,57,67,68,45,81,81,68,75,56,96,76,72,50,78,63,59,61,51,53,51,52,51,54,53,50,52,55,50,52,56,52,51,50,57,50,40,55,73,74,61,79,43,72,68,60,47,51,53,53,50,52,54,52,49,49,59,59,72,72,37,83,83,76,60,53,73,66,55,56,51,51,52,51,53,52,51,50,52,52,50,53,53,52,52,49,64,72,63,56,70,96,73,80,89,79,80,86,87,80,81,83,85,82,77,86,78,82,69,97,72,88,73,81,69,76,75,87,80,75,84,67,99,66,85,68,94,65,58,52,45,72,50,82,34,15,33,35,33,60,39,45,66,57,55,52,51,18,58,76,55,75,51,29,43,74,27,55,89,49,46,76,92,22,18,32,51,63,31,18,43,62,71,64,14,29,66,53,6,37,98,65,14,22,25,35,36,28,39,41,44,44,48,52,84,32,50,39,51,42,62,65,46,71,71,30,66,69,48,52,56,47,42,77,76,71,47,79,88,46,58,10,57,40,49,30,47,44,36,44,71,72,69,58,22,52,30,36,35,68,52,101,55,35,37,29,45,52,44,73,60,43,64,89,88,41,68,45,71,60,89,44,59,41,74,76,49,43,21,36,57,87,67,48,77,53,85,89,125

Foldseek 3Di:
DDDDDDDDDDPVVVCVVVVVVVCVVVVPVPPPDPPPDPVVVVVVVVVVLVVVLVVVLVVCCVPPVDPVVSVVVSVVSVCVVVVDPPPPPPVVVVVVVVVVVVVVVVVVVVVPPPPPDPDDDDDDDDDDDDPDPDDDPPPPPPDPDDDDPPPQKDKDKWKAAAQAQVQVLCCVVVQNWDAWAPFALQATAGKTFHLLVNLVNNPQHGKMWTKIAIGGPLQEAESCCQVVDPVLVVCCVPPNPPGNRHSSLCCSCPVSVHQKYPDDPGMIGRHDDRDDDPDIDHRPRMDGDFMAGSVRHGDDPD